Protein AF-R1ESC4-F1 (afdb_monomer_lite)

Sequence (207 aa):
MSPPKDKFQVSNVPVVLKWDDCDGDVKYLGHRSAVTLDIRLDVPRHTASFKLRTIASLKSLAQRVPLYLFIQPDRVASLAEDDGPIQQPVKDGLIQTRKCAAITEILRLRFSLEHEANSRWKEVAEQLRDQPSLEDLRIEIMEDVEERLAQTRGEITEDLELKVDERFLTTKEELRETVEEELELVEERIKEDLSSGRAEFYVEFPR

pLDDT: mean 80.63, std 13.01, range [42.03, 97.38]

Foldseek 3Di:
DDPPDQKDKDWFQWDKDWDQDPVRDIDIDRQPWTKGWIWIGHNVVRDIKIKIWTWDDDPPDPDIDIDIDIDDPVQFPDKDWDPDDDDPSNCCVCVVVVVDVDPVVDTDMDTDTHPPPCPVVVVVVVVQVPDDHPVVVVVVVVVVVVVVVVVVVVVVVVVVVVVVVVVVVVVVVVVVVVVVVVVVVVVVVVVCCVVVPVDDDDDDDDD

Secondary structure (DSSP, 8-state):
-PPP-SEEEEEEEEE-EEEE-TTSPEEEESSSS-EEEEEEEETTTTEEEEEEEEEEE-TT-SSEEEEEEEEPGGGEEEEEE--SPPPHHHHHHHHHTTS-SSGGG---EEEEEP-TTTHHHHHHHHHHHSSSPHHHHHHHHHHHHHHHHHHHHHHHHHHHHHHHHHHHHHHHHHHHHHHHHHHHHHHHHHHHHHHTT----------

Radius of gyration: 42.74 Å; chains: 1; bounding box: 91×67×120 Å

Organism: Botryosphaeria parva (strain UCR-NP2) (NCBI:txid1287680)

Structure (mmCIF, N/CA/C/O backbone):
data_AF-R1ESC4-F1
#
_entry.id   AF-R1ESC4-F1
#
loop_
_atom_site.group_PDB
_atom_site.id
_atom_site.type_symbol
_atom_site.label_atom_id
_atom_site.label_alt_id
_atom_site.label_comp_id
_atom_site.label_asym_id
_atom_site.label_entity_id
_atom_site.label_seq_id
_atom_site.pdbx_PDB_ins_code
_atom_site.Cartn_x
_atom_site.Cartn_y
_atom_site.Cartn_z
_atom_site.occupancy
_atom_site.B_iso_or_equiv
_atom_site.auth_seq_id
_atom_site.auth_comp_id
_atom_site.auth_asym_id
_atom_site.auth_atom_id
_atom_site.pdbx_PDB_model_num
ATOM 1 N N . MET A 1 1 ? 24.532 -34.234 -46.665 1.00 42.03 1 MET A N 1
ATOM 2 C CA . MET A 1 1 ? 24.175 -33.084 -45.810 1.00 42.03 1 MET A CA 1
ATOM 3 C C . MET A 1 1 ? 23.376 -33.625 -44.641 1.00 42.03 1 MET A C 1
ATOM 5 O O . MET A 1 1 ? 22.314 -34.184 -44.874 1.00 42.03 1 MET A O 1
ATOM 9 N N . SER A 1 2 ? 23.917 -33.585 -43.425 1.00 42.22 2 SER A N 1
ATOM 10 C CA . SER A 1 2 ? 23.161 -33.979 -42.229 1.00 42.22 2 SER A CA 1
ATOM 11 C C . SER A 1 2 ? 22.024 -32.977 -42.003 1.00 42.22 2 SER A C 1
ATOM 13 O O . SER A 1 2 ? 22.258 -31.786 -42.226 1.00 42.22 2 SER A O 1
ATOM 15 N N . PRO A 1 3 ? 20.817 -33.410 -41.593 1.00 47.09 3 PRO A N 1
ATOM 16 C CA . PRO A 1 3 ? 19.738 -32.479 -41.281 1.00 47.09 3 PRO A CA 1
ATOM 17 C C . PRO A 1 3 ? 20.205 -31.496 -40.194 1.00 47.09 3 PRO A C 1
ATOM 19 O O . PRO A 1 3 ? 20.980 -31.895 -39.311 1.00 47.09 3 PRO A O 1
ATOM 22 N N . PRO A 1 4 ? 19.797 -30.214 -40.255 1.00 56.50 4 PRO A N 1
ATOM 23 C CA . PRO A 1 4 ? 20.091 -29.275 -39.182 1.00 56.50 4 PRO A CA 1
ATOM 24 C C . PRO A 1 4 ? 19.554 -29.857 -37.873 1.00 56.50 4 PRO A C 1
ATOM 26 O O . PRO A 1 4 ? 18.466 -30.422 -37.827 1.00 56.50 4 PRO A O 1
ATOM 29 N N . LYS A 1 5 ? 20.354 -29.790 -36.806 1.00 65.00 5 LYS A N 1
ATOM 30 C CA . LYS A 1 5 ? 19.912 -30.244 -35.487 1.00 65.00 5 LYS A CA 1
ATOM 31 C C . LYS A 1 5 ? 18.732 -29.367 -35.070 1.00 65.00 5 LYS A C 1
ATOM 33 O O . LYS A 1 5 ? 18.926 -28.197 -34.762 1.00 65.00 5 LYS A O 1
ATOM 38 N N . ASP A 1 6 ? 17.541 -29.952 -35.013 1.00 77.44 6 ASP A N 1
ATOM 39 C CA . ASP A 1 6 ? 16.278 -29.267 -34.691 1.00 77.44 6 ASP A CA 1
ATOM 40 C C . ASP A 1 6 ? 16.235 -28.650 -33.278 1.00 77.44 6 ASP A C 1
ATOM 42 O O . ASP A 1 6 ? 15.304 -27.923 -32.924 1.00 77.44 6 ASP A O 1
ATOM 46 N N . LYS A 1 7 ? 17.246 -28.948 -32.451 1.00 78.31 7 LYS A N 1
ATOM 47 C CA . LYS A 1 7 ? 17.402 -28.446 -31.087 1.00 78.31 7 LYS A CA 1
ATOM 48 C C . LYS A 1 7 ? 18.830 -27.987 -30.837 1.00 78.31 7 LYS A C 1
ATOM 50 O O . LYS A 1 7 ? 19.787 -28.725 -31.084 1.00 78.31 7 LYS A O 1
ATOM 55 N N . PHE A 1 8 ? 18.956 -26.794 -30.271 1.00 84.12 8 PHE A N 1
ATOM 56 C CA . PHE A 1 8 ? 20.217 -26.213 -29.831 1.00 84.12 8 PHE A CA 1
ATOM 57 C C . PHE A 1 8 ? 20.090 -25.752 -28.379 1.00 84.12 8 PHE A C 1
ATOM 59 O O . PHE A 1 8 ? 19.118 -25.095 -28.004 1.00 84.12 8 PHE A O 1
ATOM 66 N N . GLN A 1 9 ? 21.068 -26.113 -27.548 1.00 85.81 9 GLN A N 1
ATOM 67 C CA . GLN A 1 9 ? 21.088 -25.732 -26.142 1.00 85.81 9 GLN A CA 1
ATOM 68 C C . GLN A 1 9 ? 22.504 -25.414 -25.674 1.00 85.81 9 GLN A C 1
ATOM 70 O O . GLN A 1 9 ? 23.431 -26.203 -25.847 1.00 85.81 9 GLN A O 1
ATOM 75 N N . VAL A 1 10 ? 22.622 -24.279 -24.997 1.00 85.88 10 VAL A N 1
ATOM 76 C CA . VAL A 1 10 ? 23.796 -23.843 -24.250 1.00 85.88 10 VAL A CA 1
ATOM 77 C C . VAL A 1 10 ? 23.352 -23.623 -22.812 1.00 85.88 10 VAL A C 1
ATOM 79 O O . VAL A 1 10 ? 22.333 -22.978 -22.581 1.00 85.88 10 VAL A O 1
ATOM 82 N N . SER A 1 11 ? 24.090 -24.163 -21.841 1.00 87.62 11 SER A N 1
ATOM 83 C CA . SER A 1 11 ? 23.703 -24.070 -20.432 1.00 87.62 11 SER A CA 1
ATOM 84 C C . SER A 1 11 ? 24.860 -23.727 -19.507 1.00 87.62 11 SER A C 1
ATOM 86 O O . SER A 1 11 ? 25.950 -24.300 -19.604 1.00 87.62 11 SER A O 1
ATOM 88 N N . ASN A 1 12 ? 24.579 -22.825 -18.563 1.00 83.75 12 ASN A N 1
ATOM 89 C CA . ASN A 1 12 ? 25.521 -22.326 -17.564 1.00 83.75 12 ASN A CA 1
ATOM 90 C C . ASN A 1 12 ? 26.857 -21.851 -18.166 1.00 83.75 12 ASN A C 1
ATOM 92 O O . ASN A 1 12 ? 27.929 -22.225 -17.680 1.00 83.75 12 ASN A O 1
ATOM 96 N N . VAL A 1 13 ? 26.803 -21.072 -19.250 1.00 87.56 13 VAL A N 1
ATOM 97 C CA . VAL A 1 13 ? 28.008 -20.469 -19.839 1.00 87.56 13 VAL A CA 1
ATOM 98 C C . VAL A 1 13 ? 28.301 -19.147 -19.139 1.00 87.56 13 VAL A C 1
ATOM 100 O O . VAL A 1 13 ? 27.393 -18.325 -19.043 1.00 87.56 13 VAL A O 1
ATOM 103 N N . PRO A 1 14 ? 29.519 -18.926 -18.618 1.00 86.88 14 PRO A N 1
ATOM 104 C CA . PRO A 1 14 ? 29.869 -17.665 -17.978 1.00 86.88 14 PRO A CA 1
ATOM 105 C C . PRO A 1 14 ? 29.837 -16.520 -18.993 1.00 86.88 14 PRO A C 1
ATOM 107 O O . PRO A 1 14 ? 30.354 -16.651 -20.102 1.00 86.88 14 PRO A O 1
ATOM 110 N N . VAL A 1 15 ? 29.248 -15.392 -18.603 1.00 88.12 15 VAL A N 1
ATOM 111 C CA . VAL A 1 15 ? 29.129 -14.200 -19.451 1.00 88.12 15 VAL A CA 1
ATOM 112 C C . VAL A 1 15 ? 29.475 -12.933 -18.680 1.00 88.12 15 VAL A C 1
ATOM 114 O O . VAL A 1 15 ? 29.423 -12.892 -17.452 1.00 88.12 15 VAL A O 1
ATOM 117 N N . VAL A 1 16 ? 29.812 -11.885 -19.426 1.00 88.25 16 VAL A N 1
ATOM 118 C CA . VAL A 1 16 ? 29.987 -10.529 -18.905 1.00 88.25 16 VAL A CA 1
ATOM 119 C C . VAL A 1 16 ? 28.959 -9.638 -19.582 1.00 88.25 16 VAL A C 1
ATOM 121 O O . VAL A 1 16 ? 28.868 -9.615 -20.807 1.00 88.25 16 VAL A O 1
ATOM 124 N N . LEU A 1 17 ? 28.190 -8.916 -18.777 1.00 87.12 17 LEU A N 1
ATOM 125 C CA . LEU A 1 17 ? 27.229 -7.923 -19.235 1.00 87.12 17 LEU A CA 1
ATOM 126 C C . LEU A 1 17 ? 27.859 -6.539 -19.136 1.00 87.12 17 LEU A C 1
ATOM 128 O O . LEU A 1 17 ? 28.555 -6.238 -18.166 1.00 87.12 17 LEU A O 1
ATOM 132 N N . LYS A 1 18 ? 27.578 -5.708 -20.134 1.00 87.00 18 LYS A N 1
ATOM 133 C CA . LYS A 1 18 ? 27.962 -4.301 -20.205 1.00 87.00 18 LYS A CA 1
ATOM 134 C C . LYS A 1 18 ? 26.715 -3.505 -20.573 1.00 87.00 18 LYS A C 1
ATOM 136 O O . LYS A 1 18 ? 26.042 -3.880 -21.531 1.00 87.00 18 LYS A O 1
ATOM 141 N N . TRP A 1 19 ? 26.423 -2.442 -19.836 1.00 85.94 19 TRP A N 1
ATOM 142 C CA . TRP A 1 19 ? 25.363 -1.492 -20.176 1.00 85.94 19 TRP A CA 1
ATOM 143 C C . TRP A 1 19 ? 25.764 -0.081 -19.753 1.00 85.94 19 TRP A C 1
ATOM 145 O O . TRP A 1 19 ? 26.637 0.086 -18.898 1.00 85.94 19 TRP A O 1
ATOM 155 N N . ASP A 1 20 ? 25.128 0.910 -20.366 1.00 81.38 20 ASP A N 1
ATOM 156 C CA . ASP A 1 20 ? 25.265 2.313 -19.991 1.00 81.38 20 ASP A CA 1
ATOM 157 C C . ASP A 1 20 ? 24.214 2.631 -18.917 1.00 81.38 20 ASP A C 1
ATOM 159 O O . ASP A 1 20 ? 23.04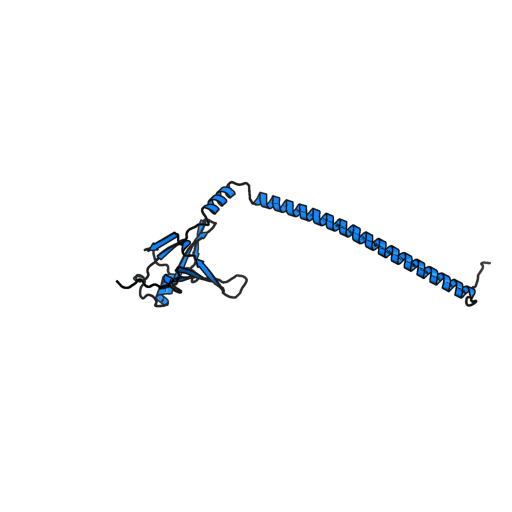1 2.278 -19.061 1.00 81.38 20 ASP A O 1
ATOM 163 N N . ASP A 1 21 ? 24.646 3.223 -17.808 1.00 76.88 21 ASP A N 1
ATOM 164 C CA . ASP A 1 21 ? 23.781 3.686 -16.723 1.00 76.88 21 ASP A CA 1
ATOM 165 C C . ASP A 1 21 ? 23.101 5.013 -17.087 1.00 76.88 21 ASP A C 1
ATOM 167 O O . ASP A 1 21 ? 23.505 5.695 -18.033 1.00 76.88 21 ASP A O 1
ATOM 171 N N . CYS A 1 22 ? 22.105 5.417 -16.301 1.00 65.56 22 CYS A N 1
ATOM 172 C CA . CYS A 1 22 ? 21.406 6.694 -16.470 1.00 65.56 22 CYS A CA 1
ATOM 173 C C . CYS A 1 22 ? 22.357 7.904 -16.407 1.00 65.56 22 CYS A C 1
ATOM 175 O O . CYS A 1 22 ? 22.117 8.907 -17.074 1.00 65.56 22 CYS A O 1
ATOM 177 N N . ASP A 1 23 ? 23.463 7.776 -15.669 1.00 74.88 23 ASP A N 1
ATOM 178 C CA . ASP A 1 23 ? 24.499 8.805 -15.516 1.00 74.88 23 ASP A CA 1
ATOM 179 C C . ASP A 1 23 ? 25.506 8.841 -16.688 1.00 74.88 23 ASP A C 1
ATOM 181 O O . ASP A 1 23 ? 26.479 9.590 -16.657 1.00 74.88 23 ASP A O 1
ATOM 185 N N . GLY A 1 24 ? 25.317 8.006 -17.719 1.00 73.00 24 GLY A N 1
ATOM 186 C CA . GLY A 1 24 ? 26.255 7.856 -18.840 1.00 73.00 24 GLY A CA 1
ATOM 187 C C . GLY A 1 24 ? 27.488 7.002 -18.517 1.00 73.00 24 GLY A C 1
ATOM 188 O O . GLY A 1 24 ? 28.344 6.785 -19.375 1.00 73.00 24 GLY A O 1
ATOM 189 N N . ASP A 1 25 ? 27.568 6.483 -17.293 1.00 80.25 25 ASP A N 1
ATOM 190 C CA . ASP A 1 25 ? 28.610 5.569 -16.846 1.00 80.25 25 ASP A CA 1
ATOM 191 C C . ASP A 1 25 ? 28.419 4.164 -17.421 1.00 80.25 25 ASP A C 1
ATOM 193 O O . ASP A 1 25 ? 27.359 3.556 -17.295 1.00 80.25 25 ASP A O 1
ATOM 197 N N . VAL A 1 26 ? 29.493 3.562 -17.926 1.00 82.62 26 VAL A N 1
ATOM 198 C CA . VAL A 1 26 ? 29.468 2.150 -18.319 1.00 82.62 26 VAL A CA 1
ATOM 199 C C . VAL A 1 26 ? 29.575 1.259 -17.081 1.00 82.62 26 VAL A C 1
ATOM 201 O O . VAL A 1 26 ? 30.605 1.244 -16.397 1.00 82.62 26 VAL A O 1
ATOM 204 N N . LYS A 1 27 ? 28.558 0.434 -16.830 1.00 83.88 27 LYS A N 1
ATOM 205 C CA . LYS A 1 27 ? 28.573 -0.580 -15.770 1.00 83.88 27 LYS A CA 1
ATOM 206 C C . LYS A 1 27 ? 28.819 -1.971 -16.347 1.00 83.88 27 LYS A C 1
ATOM 208 O O . LYS A 1 27 ? 28.475 -2.286 -17.487 1.00 83.88 27 LYS A O 1
ATOM 213 N N . TYR A 1 28 ? 29.425 -2.818 -15.519 1.00 84.44 28 TYR A N 1
ATOM 214 C CA . TYR A 1 28 ? 29.746 -4.198 -15.862 1.00 84.44 28 TYR A CA 1
ATOM 215 C C . TYR A 1 28 ? 29.228 -5.159 -14.794 1.00 84.44 28 TYR A C 1
ATOM 217 O O . TYR A 1 28 ? 29.395 -4.925 -13.594 1.00 84.44 28 TYR A O 1
ATOM 225 N N . LEU A 1 29 ? 28.668 -6.287 -15.228 1.00 84.19 29 LEU A N 1
ATOM 226 C CA . LEU A 1 29 ? 28.312 -7.414 -14.366 1.00 84.19 29 LEU A CA 1
ATOM 227 C C . LEU A 1 29 ? 28.980 -8.682 -14.901 1.00 84.19 29 LEU A C 1
ATOM 229 O O . LEU A 1 29 ? 29.040 -8.888 -16.107 1.00 84.19 29 LEU A O 1
ATOM 233 N N . GLY A 1 30 ? 29.492 -9.535 -14.015 1.00 79.38 30 GLY A N 1
ATOM 234 C CA . GLY A 1 30 ? 30.292 -10.708 -14.396 1.00 79.38 30 GLY A CA 1
ATOM 235 C C . GLY A 1 30 ? 31.750 -10.641 -13.936 1.00 79.38 30 GLY A C 1
ATOM 236 O O . GLY A 1 30 ? 32.380 -11.682 -13.795 1.00 79.38 30 GLY A O 1
ATOM 237 N N . HIS A 1 31 ? 32.284 -9.447 -13.631 1.00 75.94 31 HIS A N 1
ATOM 238 C CA . HIS A 1 31 ? 33.666 -9.291 -13.138 1.00 75.94 31 HIS A CA 1
ATOM 239 C C . HIS A 1 31 ? 33.853 -9.664 -11.670 1.00 75.94 31 HIS A C 1
ATOM 241 O O . HIS A 1 31 ? 34.890 -10.208 -11.310 1.00 75.94 31 HIS A O 1
ATOM 247 N N . ARG A 1 32 ? 32.870 -9.355 -10.818 1.00 68.62 32 ARG A N 1
ATOM 248 C CA . ARG A 1 32 ? 32.926 -9.614 -9.363 1.00 68.62 32 ARG A CA 1
ATOM 249 C C . ARG A 1 32 ? 31.948 -10.692 -8.898 1.00 68.62 32 ARG A C 1
ATOM 251 O O . ARG A 1 32 ? 32.186 -11.339 -7.885 1.00 68.62 32 ARG A O 1
ATOM 258 N N . SER A 1 33 ? 30.869 -10.890 -9.649 1.00 71.88 33 SER A N 1
ATOM 259 C CA . SER A 1 33 ? 29.817 -11.866 -9.365 1.00 71.88 33 SER A CA 1
ATOM 260 C C . SER A 1 33 ? 29.606 -12.711 -10.608 1.00 71.88 33 SER A C 1
ATOM 262 O O . SER A 1 33 ? 29.422 -12.152 -11.687 1.00 71.88 33 SER A O 1
ATOM 264 N N . ALA A 1 34 ? 29.636 -14.036 -10.467 1.00 82.38 34 ALA A N 1
ATOM 265 C CA . ALA A 1 34 ? 29.465 -14.942 -11.594 1.00 82.38 34 ALA A CA 1
ATOM 266 C C . ALA A 1 34 ? 28.069 -14.780 -12.215 1.00 82.38 34 ALA A C 1
ATOM 268 O O . ALA A 1 34 ? 27.055 -14.960 -11.536 1.00 82.38 34 ALA A O 1
ATOM 269 N N . VAL A 1 35 ? 28.035 -14.464 -13.510 1.00 88.81 35 VAL A N 1
ATOM 270 C CA . VAL A 1 35 ? 26.817 -14.447 -14.322 1.00 88.81 35 VAL A CA 1
ATOM 271 C C . VAL A 1 35 ? 26.899 -15.588 -15.318 1.00 88.81 35 VAL A C 1
ATOM 273 O O . VAL A 1 35 ? 27.923 -15.758 -15.980 1.00 88.81 35 VAL A O 1
ATOM 276 N N . THR A 1 36 ? 25.825 -16.360 -15.437 1.00 90.00 36 THR A N 1
ATOM 277 C CA . THR A 1 36 ? 25.721 -17.428 -16.429 1.00 90.00 36 THR A CA 1
ATOM 278 C C . THR A 1 36 ? 24.567 -17.196 -17.391 1.00 90.00 36 THR A C 1
ATOM 280 O O . THR A 1 36 ? 23.560 -16.588 -17.034 1.00 90.00 36 THR A O 1
ATOM 283 N N . LEU A 1 37 ? 24.720 -17.698 -18.612 1.00 89.25 37 LEU A N 1
ATOM 284 C CA . LEU A 1 37 ? 23.733 -17.662 -19.679 1.00 89.25 37 LEU A CA 1
ATOM 285 C C . LEU A 1 37 ? 23.303 -19.084 -20.051 1.00 89.25 37 LEU A C 1
ATOM 287 O O . LEU A 1 37 ? 24.131 -19.984 -20.230 1.00 89.25 37 LEU A O 1
ATOM 291 N N . ASP A 1 38 ? 21.996 -19.251 -20.204 1.00 90.44 38 ASP A N 1
ATOM 292 C CA . ASP A 1 38 ? 21.349 -20.390 -20.834 1.00 90.44 38 ASP A CA 1
ATOM 293 C C . ASP A 1 38 ? 20.661 -19.920 -22.122 1.00 90.44 38 ASP A C 1
ATOM 295 O O . ASP A 1 38 ? 19.868 -18.978 -22.099 1.00 90.44 38 ASP A O 1
ATOM 299 N N . ILE A 1 39 ? 20.938 -20.596 -23.236 1.00 89.19 39 ILE A N 1
ATOM 300 C CA . ILE A 1 39 ? 20.270 -20.391 -24.526 1.00 89.19 39 ILE A CA 1
ATOM 301 C C . ILE A 1 39 ? 19.602 -21.704 -24.906 1.00 89.19 39 ILE A C 1
ATOM 303 O O . ILE A 1 39 ? 20.231 -22.762 -24.865 1.00 89.19 39 ILE A O 1
ATOM 307 N N . ARG A 1 40 ? 18.330 -21.652 -25.289 1.00 89.38 40 ARG A N 1
ATOM 308 C CA . ARG A 1 40 ? 17.607 -22.801 -25.845 1.00 89.38 40 ARG A CA 1
ATOM 309 C C . ARG A 1 40 ? 16.908 -22.372 -27.117 1.00 89.38 40 ARG A C 1
ATOM 311 O O . ARG A 1 40 ? 16.285 -21.318 -27.127 1.00 89.38 40 ARG A O 1
ATOM 318 N N . LEU A 1 41 ? 16.994 -23.205 -28.140 1.00 85.50 41 LEU A N 1
ATOM 319 C CA . LEU A 1 41 ? 16.258 -23.084 -29.388 1.00 85.50 41 LEU A CA 1
ATOM 320 C C . LEU A 1 41 ? 15.660 -24.454 -29.710 1.00 85.50 41 LEU A C 1
ATOM 322 O O . LEU A 1 41 ? 16.382 -25.447 -29.815 1.00 85.50 41 LEU A O 1
ATOM 326 N N . ASP A 1 42 ? 14.341 -24.492 -29.842 1.00 86.25 42 ASP A N 1
ATOM 327 C CA . ASP A 1 42 ? 13.558 -25.650 -30.263 1.00 86.25 42 ASP A CA 1
ATOM 328 C C . ASP A 1 42 ? 12.785 -25.235 -31.518 1.00 86.25 42 ASP A C 1
ATOM 330 O O . ASP A 1 42 ? 11.775 -24.529 -31.438 1.00 86.25 42 ASP A O 1
ATOM 334 N N . VAL A 1 43 ? 13.326 -25.615 -32.680 1.00 82.00 43 VAL A N 1
ATOM 335 C CA . VAL A 1 43 ? 12.795 -25.234 -33.996 1.00 82.00 43 VAL A CA 1
ATOM 336 C C . VAL A 1 43 ? 11.401 -25.836 -34.232 1.00 82.00 43 VAL A C 1
ATOM 338 O O . VAL A 1 43 ? 10.510 -25.071 -34.595 1.00 82.00 43 VAL A O 1
ATOM 341 N N . PRO A 1 44 ? 11.140 -27.133 -33.948 1.00 83.75 44 PRO A N 1
ATOM 342 C CA . PRO A 1 44 ? 9.806 -27.726 -34.082 1.00 83.75 44 PRO A CA 1
ATOM 343 C C . PRO A 1 44 ? 8.721 -27.036 -33.255 1.00 83.75 44 PRO A C 1
ATOM 345 O O . PRO A 1 44 ? 7.555 -27.039 -33.637 1.00 83.75 44 PRO A O 1
ATOM 348 N N . AR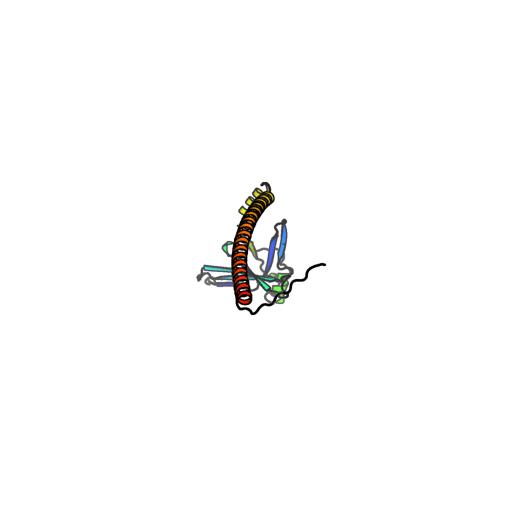G A 1 45 ? 9.090 -26.481 -32.095 1.00 80.75 45 ARG A N 1
ATOM 349 C CA . ARG A 1 45 ? 8.156 -25.776 -31.207 1.00 80.75 45 ARG A CA 1
ATOM 350 C C . ARG A 1 45 ? 8.120 -24.268 -31.440 1.00 80.75 45 ARG A C 1
ATOM 352 O O . ARG A 1 45 ? 7.354 -23.594 -30.762 1.00 80.75 45 ARG A O 1
ATOM 359 N N . HIS A 1 46 ? 8.938 -23.745 -32.355 1.00 76.94 46 HIS A N 1
ATOM 360 C CA . HIS A 1 46 ? 9.133 -22.309 -32.563 1.00 76.94 46 HIS A CA 1
ATOM 361 C C . HIS A 1 46 ? 9.440 -21.549 -31.263 1.00 76.94 46 HIS A C 1
ATOM 363 O O . HIS A 1 46 ? 9.004 -20.416 -31.073 1.00 76.94 46 HIS A O 1
ATOM 369 N N . THR A 1 47 ? 10.189 -22.168 -30.344 1.00 82.50 47 THR A N 1
ATOM 370 C CA . THR A 1 47 ? 10.532 -21.536 -29.064 1.00 82.50 47 THR A CA 1
ATOM 371 C C . THR A 1 47 ? 12.023 -21.283 -28.966 1.00 82.50 47 THR A C 1
ATOM 373 O O . THR A 1 47 ? 12.824 -22.205 -29.128 1.00 82.50 47 THR A O 1
ATOM 376 N N . ALA A 1 48 ? 12.390 -20.055 -28.609 1.00 84.12 48 ALA A N 1
ATOM 377 C CA . ALA A 1 48 ? 13.738 -19.711 -28.195 1.00 84.12 48 ALA A CA 1
ATOM 378 C C . ALA A 1 48 ? 13.709 -18.977 -26.850 1.00 84.12 48 ALA A C 1
ATOM 380 O O . ALA A 1 48 ? 12.797 -18.202 -26.566 1.00 84.12 48 ALA A O 1
ATOM 381 N N . SER A 1 49 ? 14.695 -19.243 -25.998 1.00 86.50 49 SER A N 1
ATOM 382 C CA . SER A 1 49 ? 14.803 -18.613 -24.683 1.00 86.50 49 SER A CA 1
ATOM 383 C C . SER A 1 49 ? 16.246 -18.271 -24.364 1.00 86.50 49 SER A C 1
ATOM 385 O O . SER A 1 49 ? 17.114 -19.145 -24.444 1.00 86.50 49 SER A O 1
ATOM 387 N N . PHE A 1 50 ? 16.466 -17.046 -23.904 1.00 90.06 50 PHE A N 1
ATOM 388 C CA . PHE A 1 50 ? 17.725 -16.594 -23.335 1.00 90.06 50 PHE A CA 1
ATOM 389 C C . PHE A 1 50 ? 17.489 -16.307 -21.858 1.00 90.06 50 PHE A C 1
ATOM 391 O O . PHE A 1 50 ? 16.577 -15.563 -21.496 1.00 90.06 50 PHE A O 1
ATOM 398 N N . LYS A 1 51 ? 18.279 -16.919 -20.985 1.00 91.88 51 LYS A N 1
ATOM 399 C CA . LYS A 1 51 ? 18.133 -16.771 -19.540 1.00 91.88 51 LYS A CA 1
ATOM 400 C C . LYS A 1 51 ? 19.486 -16.475 -18.921 1.00 91.88 51 LYS A C 1
ATOM 402 O O . LYS A 1 51 ? 20.377 -17.317 -18.935 1.00 91.88 51 LYS A O 1
ATOM 407 N N . LEU A 1 52 ? 19.606 -15.295 -18.336 1.00 90.56 52 LEU A N 1
ATOM 408 C CA . LEU A 1 52 ? 20.733 -14.904 -17.509 1.00 90.56 52 LEU A CA 1
ATOM 409 C C . LEU A 1 52 ? 20.447 -15.249 -16.052 1.00 90.56 52 LEU A C 1
ATOM 411 O O . LEU A 1 52 ? 19.326 -15.086 -15.565 1.00 90.56 52 LEU A O 1
ATOM 415 N N . ARG A 1 53 ? 21.472 -15.713 -15.347 1.00 91.12 53 ARG A N 1
ATOM 416 C CA . ARG A 1 53 ? 21.424 -16.027 -13.923 1.00 91.12 53 ARG A CA 1
ATOM 417 C C . ARG A 1 53 ? 22.591 -15.361 -13.214 1.00 91.12 53 ARG A C 1
ATOM 419 O O . ARG A 1 53 ? 23.730 -15.473 -13.653 1.00 91.12 53 ARG A O 1
ATOM 426 N N . THR A 1 54 ? 22.314 -14.736 -12.079 1.00 90.12 54 THR A N 1
ATOM 427 C CA . THR A 1 54 ? 23.335 -14.252 -11.143 1.00 90.12 54 THR A CA 1
ATOM 428 C C . THR A 1 54 ? 22.890 -14.518 -9.710 1.00 90.12 54 THR A C 1
ATOM 430 O O . THR A 1 54 ? 21.745 -14.897 -9.470 1.00 90.12 54 THR A O 1
ATOM 433 N N . ILE A 1 55 ? 23.787 -14.359 -8.745 1.00 85.62 55 ILE A N 1
ATOM 434 C CA . ILE A 1 55 ? 23.471 -14.464 -7.321 1.00 85.62 55 ILE A CA 1
ATOM 435 C C . ILE A 1 55 ? 23.677 -13.088 -6.695 1.00 85.62 55 ILE A C 1
ATOM 437 O O . ILE A 1 55 ? 24.777 -12.541 -6.757 1.00 85.62 55 ILE A O 1
ATOM 441 N N . ALA A 1 56 ? 22.627 -12.546 -6.081 1.00 81.38 56 ALA A N 1
ATOM 442 C CA . ALA A 1 56 ? 22.661 -11.256 -5.409 1.00 81.38 56 ALA A CA 1
ATOM 443 C C . ALA A 1 56 ? 22.558 -11.422 -3.889 1.00 81.38 56 ALA A C 1
ATOM 445 O O . ALA A 1 56 ? 21.791 -12.244 -3.385 1.00 81.38 56 ALA A O 1
ATOM 446 N N . SER A 1 57 ? 23.325 -10.612 -3.161 1.00 77.38 57 SER A N 1
ATOM 447 C CA . SER A 1 57 ? 23.118 -10.384 -1.731 1.00 77.38 57 SER A CA 1
ATOM 448 C C . SER A 1 57 ? 22.261 -9.132 -1.575 1.00 77.38 57 SER A C 1
ATOM 450 O O . SER A 1 57 ? 22.630 -8.077 -2.090 1.00 77.38 57 SER A O 1
ATOM 452 N N . LEU A 1 58 ? 21.134 -9.232 -0.876 1.00 75.69 58 LEU A N 1
ATOM 453 C CA . LEU A 1 58 ? 20.272 -8.085 -0.594 1.00 75.69 58 LEU A CA 1
ATOM 454 C C . LEU A 1 58 ? 20.636 -7.531 0.784 1.00 75.69 58 LEU A C 1
ATOM 456 O O . LEU A 1 58 ? 20.802 -8.297 1.724 1.00 75.69 58 LEU A O 1
ATOM 460 N N . LYS A 1 59 ? 20.768 -6.206 0.924 1.00 72.69 59 LYS A N 1
ATOM 461 C CA . LYS A 1 59 ? 21.237 -5.575 2.178 1.00 72.69 59 LYS A CA 1
ATOM 462 C C . LYS A 1 59 ? 20.386 -5.942 3.407 1.00 72.69 59 LYS A C 1
ATOM 464 O O . LYS A 1 59 ? 20.903 -5.939 4.515 1.00 72.69 59 LYS A O 1
ATOM 469 N N . SER A 1 60 ? 19.109 -6.263 3.204 1.00 69.50 60 SER A N 1
ATOM 470 C CA . SER A 1 60 ? 18.147 -6.639 4.246 1.00 69.50 60 SER A CA 1
ATOM 471 C C . SER A 1 60 ? 18.045 -8.147 4.507 1.00 69.50 60 SER A C 1
ATOM 473 O O . SER A 1 60 ? 17.366 -8.551 5.446 1.00 69.50 60 SER A O 1
ATOM 475 N N . LEU A 1 61 ? 18.694 -8.992 3.699 1.00 63.88 61 LEU A N 1
ATOM 476 C CA . LEU A 1 61 ? 18.618 -10.450 3.804 1.00 63.88 61 LEU A CA 1
ATOM 477 C C . LEU A 1 61 ? 20.026 -11.033 3.930 1.00 63.88 61 LEU A C 1
ATOM 479 O O . LEU A 1 61 ? 20.862 -10.881 3.044 1.00 63.88 61 LEU A O 1
ATOM 483 N N . ALA A 1 62 ? 20.274 -11.781 5.007 1.00 71.38 62 ALA A N 1
ATOM 484 C CA . ALA A 1 62 ? 21.547 -12.479 5.211 1.00 71.38 62 ALA A CA 1
ATOM 485 C C . ALA A 1 62 ? 21.827 -13.556 4.138 1.00 71.38 62 ALA A C 1
ATOM 487 O O . ALA A 1 62 ? 22.959 -14.014 3.982 1.00 71.38 62 ALA A O 1
ATOM 488 N N . GLN A 1 63 ? 20.798 -13.968 3.390 1.00 77.38 63 GLN A N 1
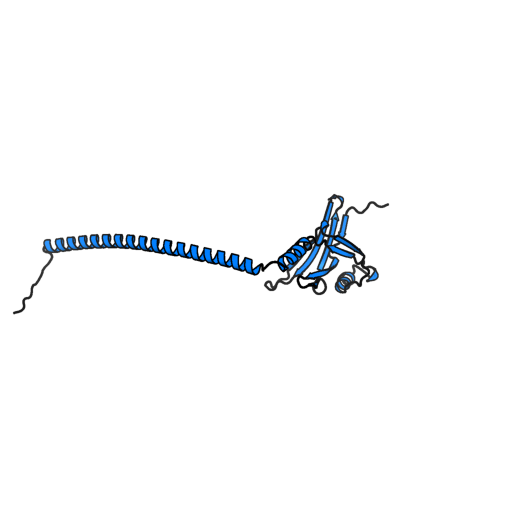ATOM 489 C CA . GLN A 1 63 ? 20.882 -15.012 2.381 1.00 77.38 63 GLN A CA 1
ATOM 490 C C . GLN A 1 63 ? 21.119 -14.448 0.975 1.00 77.38 63 GLN A C 1
ATOM 492 O O . GLN A 1 63 ? 20.521 -13.462 0.548 1.00 77.38 63 GLN A O 1
ATOM 497 N N . ARG A 1 64 ? 21.968 -15.149 0.220 1.00 81.25 64 ARG A N 1
ATOM 498 C CA . ARG A 1 64 ? 22.179 -14.927 -1.210 1.00 81.25 64 ARG A CA 1
ATOM 499 C C . ARG A 1 64 ? 21.028 -15.516 -2.025 1.00 81.25 64 ARG A C 1
ATOM 501 O O . ARG A 1 64 ? 20.747 -16.709 -1.912 1.00 81.25 64 ARG A O 1
ATOM 508 N N . VAL A 1 65 ? 20.410 -14.707 -2.879 1.00 85.12 65 VAL A N 1
ATOM 509 C CA . VAL A 1 65 ? 19.247 -15.090 -3.691 1.00 85.12 65 VAL A CA 1
ATOM 510 C C . VAL A 1 65 ? 19.645 -15.160 -5.171 1.00 85.12 65 VAL A C 1
ATOM 512 O O . VAL A 1 65 ? 20.319 -14.251 -5.665 1.00 85.12 65 VAL A O 1
ATOM 515 N N . PRO A 1 66 ? 19.272 -16.222 -5.912 1.00 85.81 66 PRO A N 1
ATOM 516 C CA . PRO A 1 66 ? 19.490 -16.266 -7.351 1.00 85.81 66 PRO A CA 1
ATOM 517 C C . PRO A 1 66 ? 18.519 -15.320 -8.070 1.00 85.81 66 PRO A C 1
ATOM 519 O O . PRO A 1 66 ? 17.305 -15.442 -7.924 1.00 85.81 66 PRO A O 1
ATOM 522 N N . LEU A 1 67 ? 19.057 -14.417 -8.885 1.00 85.06 67 LEU A N 1
ATOM 523 C CA . LEU A 1 67 ? 18.294 -13.564 -9.789 1.00 85.06 67 LEU A CA 1
ATOM 524 C C . LEU A 1 67 ? 18.327 -14.141 -11.200 1.00 85.06 67 LEU A C 1
ATOM 526 O O . LEU A 1 67 ? 19.362 -14.632 -11.662 1.00 85.06 67 LEU A O 1
ATOM 530 N N . TYR A 1 68 ? 17.190 -14.046 -11.883 1.00 88.50 68 TYR A N 1
ATOM 531 C CA . TYR A 1 68 ? 17.022 -14.513 -13.251 1.00 88.50 68 TYR A CA 1
ATOM 532 C C . TYR A 1 68 ? 16.505 -13.381 -14.127 1.00 88.50 68 TYR A C 1
ATOM 534 O O . TYR A 1 68 ? 15.533 -12.722 -13.768 1.00 88.50 68 TYR A O 1
ATOM 542 N N . LEU A 1 69 ? 17.125 -13.200 -15.289 1.00 86.06 69 LEU A N 1
ATOM 543 C CA . LEU A 1 69 ? 16.652 -12.290 -16.324 1.00 86.06 69 LEU A CA 1
ATOM 544 C C . LEU A 1 69 ? 16.389 -13.097 -17.592 1.00 86.06 69 LEU A C 1
ATOM 546 O O . LEU A 1 69 ? 17.286 -13.761 -18.109 1.00 86.06 69 LEU A O 1
ATOM 550 N N . PHE A 1 70 ? 15.155 -13.050 -18.079 1.00 87.06 70 PHE A N 1
ATOM 551 C CA . PHE A 1 70 ? 14.756 -13.698 -19.322 1.00 87.06 70 PHE A CA 1
ATOM 552 C C . PHE A 1 70 ? 14.774 -12.665 -20.446 1.00 87.06 70 PHE A C 1
ATOM 554 O O . PHE A 1 70 ? 14.082 -11.653 -20.368 1.00 87.06 70 PHE A O 1
ATOM 561 N N . ILE A 1 71 ? 15.580 -12.915 -21.474 1.00 85.69 71 ILE A N 1
ATOM 562 C CA . ILE A 1 71 ? 15.664 -12.078 -22.669 1.00 85.69 71 ILE A CA 1
ATOM 563 C C . ILE A 1 71 ? 14.845 -12.762 -23.767 1.00 85.69 71 ILE A C 1
ATOM 565 O O . ILE A 1 71 ? 15.049 -13.940 -24.079 1.00 85.69 71 ILE A O 1
ATOM 569 N N . GLN A 1 72 ? 13.889 -12.028 -24.332 1.00 82.88 72 GLN A N 1
ATOM 570 C CA . GLN A 1 72 ? 13.128 -12.492 -25.488 1.00 82.88 72 GLN A CA 1
ATOM 571 C C . GLN A 1 72 ? 14.019 -12.456 -26.740 1.00 82.88 72 GLN A C 1
ATOM 573 O O . GLN A 1 72 ? 14.753 -11.481 -26.904 1.00 82.88 72 GLN A O 1
ATOM 578 N N . PRO A 1 73 ? 13.966 -13.476 -27.616 1.00 81.31 73 PRO A N 1
ATOM 579 C CA . PRO A 1 73 ? 14.752 -13.512 -28.852 1.00 81.31 73 PRO A CA 1
ATOM 580 C C . PRO A 1 73 ? 14.583 -12.260 -29.716 1.00 81.31 73 PRO A C 1
ATOM 582 O O . PRO A 1 73 ? 15.574 -11.741 -30.216 1.00 81.31 73 PRO A O 1
ATOM 585 N N . ASP A 1 74 ? 13.358 -11.736 -29.798 1.00 82.00 74 ASP A N 1
ATOM 586 C CA . ASP A 1 74 ? 13.018 -10.546 -30.589 1.00 82.00 74 ASP A CA 1
ATOM 587 C C . ASP A 1 74 ? 13.735 -9.281 -30.099 1.00 82.00 74 ASP A C 1
ATOM 589 O O . ASP A 1 74 ? 13.895 -8.330 -30.848 1.00 82.00 74 ASP A O 1
ATOM 593 N N . ARG A 1 75 ? 14.235 -9.277 -28.856 1.00 81.88 75 ARG A N 1
ATOM 594 C CA . ARG A 1 75 ? 15.025 -8.166 -28.314 1.00 81.88 75 ARG A CA 1
ATOM 595 C C . ARG A 1 75 ? 16.492 -8.222 -28.710 1.00 81.88 75 ARG A C 1
ATOM 597 O O . ARG A 1 75 ? 17.249 -7.381 -28.246 1.00 81.88 75 ARG A O 1
ATOM 604 N N . VAL A 1 76 ? 16.952 -9.209 -29.471 1.00 85.12 76 VAL A N 1
ATOM 605 C CA . VAL A 1 76 ? 18.348 -9.277 -29.922 1.00 85.12 76 VAL A CA 1
ATOM 606 C C . VAL A 1 76 ? 18.468 -8.523 -31.246 1.00 85.12 76 VAL A C 1
ATOM 608 O O . VAL A 1 76 ? 18.185 -9.077 -32.302 1.00 85.12 76 VAL A O 1
ATOM 611 N N . ALA A 1 77 ? 18.930 -7.272 -31.194 1.00 83.75 77 ALA A N 1
ATOM 612 C CA . ALA A 1 77 ? 19.139 -6.435 -32.379 1.00 83.75 77 ALA A CA 1
ATOM 613 C C . ALA A 1 77 ? 20.255 -6.960 -33.286 1.00 83.75 77 ALA A C 1
ATOM 615 O O . ALA A 1 77 ? 20.169 -6.877 -34.509 1.00 83.75 77 ALA A O 1
ATOM 616 N N . SER A 1 78 ? 21.346 -7.457 -32.701 1.00 84.69 78 SER A N 1
ATOM 617 C CA . SER A 1 78 ? 22.450 -8.007 -33.483 1.00 84.69 78 SER A CA 1
ATOM 618 C C . SER A 1 78 ? 23.229 -9.074 -32.732 1.00 84.69 78 SER A C 1
ATOM 620 O O . SER A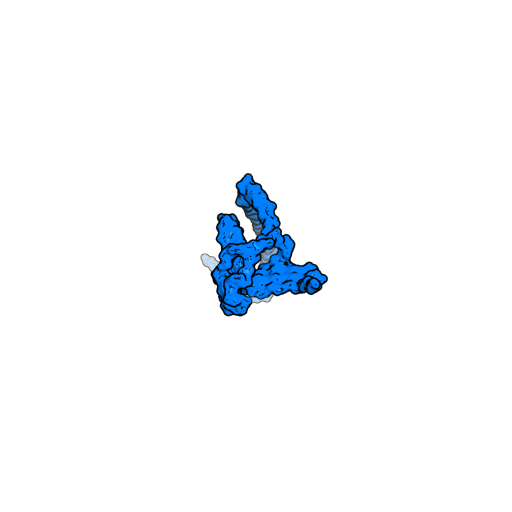 1 78 ? 23.339 -9.061 -31.504 1.00 84.69 78 SER A O 1
ATOM 622 N N . LEU A 1 79 ? 23.792 -9.999 -33.505 1.00 85.62 79 LEU A N 1
ATOM 623 C CA . LEU A 1 79 ? 24.725 -11.018 -33.056 1.00 85.62 79 LEU A CA 1
ATOM 624 C C . LEU A 1 79 ? 25.967 -10.935 -33.939 1.00 85.62 79 LEU A C 1
ATOM 626 O O . LEU A 1 79 ? 25.870 -11.094 -35.153 1.00 85.62 79 LEU A O 1
ATOM 630 N N . ALA A 1 80 ? 27.118 -10.688 -33.326 1.00 86.56 80 ALA A N 1
ATOM 631 C CA . ALA A 1 80 ? 28.397 -10.631 -34.018 1.00 86.56 80 ALA A CA 1
ATOM 632 C C . ALA A 1 80 ? 29.439 -11.493 -33.304 1.00 86.56 80 ALA A C 1
ATOM 634 O O . ALA A 1 80 ? 29.454 -11.576 -32.074 1.00 86.56 80 ALA A O 1
ATOM 635 N N . GLU A 1 81 ? 30.322 -12.111 -34.080 1.00 86.56 81 GLU A N 1
ATOM 636 C CA . GLU A 1 81 ? 31.585 -12.625 -33.561 1.00 86.56 81 GL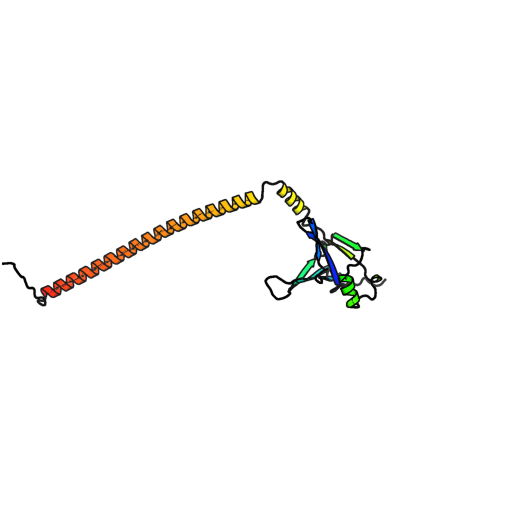U A CA 1
ATOM 637 C C . GLU A 1 81 ? 32.512 -11.444 -33.246 1.00 86.56 81 GLU A C 1
ATOM 639 O O . GLU A 1 81 ? 32.496 -10.421 -33.934 1.00 86.56 81 GLU A O 1
ATOM 644 N N . ASP A 1 82 ? 33.245 -11.542 -32.144 1.00 82.38 82 ASP A N 1
ATOM 645 C CA . ASP A 1 82 ? 34.033 -10.444 -31.598 1.00 82.38 82 ASP A CA 1
ATOM 646 C C . ASP A 1 82 ? 35.436 -10.932 -31.242 1.00 82.38 82 ASP A C 1
ATOM 648 O O . ASP A 1 82 ? 35.613 -11.643 -30.257 1.00 82.38 82 ASP A O 1
ATOM 652 N N . ASP A 1 83 ? 36.443 -10.488 -31.990 1.00 77.94 83 ASP A N 1
ATOM 653 C CA . ASP A 1 83 ? 37.849 -10.863 -31.772 1.00 77.94 83 ASP A CA 1
ATOM 654 C C . ASP A 1 83 ? 38.497 -10.157 -30.564 1.00 77.94 83 ASP A C 1
ATOM 656 O O . ASP A 1 83 ? 39.694 -10.288 -30.299 1.00 77.94 83 ASP A O 1
ATOM 660 N N . GLY A 1 84 ? 37.732 -9.363 -29.810 1.00 77.88 84 GLY A N 1
ATOM 661 C CA . GLY A 1 84 ? 38.240 -8.656 -28.642 1.00 77.88 84 GLY A CA 1
ATOM 662 C C . GLY A 1 84 ? 38.710 -9.594 -27.515 1.00 77.88 84 GLY A C 1
ATOM 663 O O . GLY A 1 84 ? 38.209 -10.712 -27.365 1.00 77.88 84 GLY A O 1
ATOM 664 N N . PRO A 1 85 ? 39.576 -9.117 -26.600 1.00 80.00 85 PRO A N 1
ATOM 665 C CA . PRO A 1 85 ? 40.169 -9.953 -25.558 1.00 80.00 85 PRO A CA 1
ATOM 666 C C . PRO A 1 85 ? 39.111 -10.598 -24.652 1.00 80.00 85 PRO A C 1
ATOM 668 O O . PRO A 1 85 ? 38.243 -9.917 -24.090 1.00 80.00 85 PRO A O 1
ATOM 671 N N . ILE A 1 86 ? 39.210 -11.920 -24.478 1.00 80.25 86 ILE A N 1
ATOM 672 C CA . ILE A 1 86 ? 38.329 -12.688 -23.592 1.00 80.25 86 ILE A CA 1
ATOM 673 C C . ILE A 1 86 ? 38.544 -12.226 -22.150 1.00 80.25 86 ILE A C 1
ATOM 675 O O . ILE A 1 86 ? 39.674 -12.155 -21.654 1.00 80.25 86 ILE A O 1
ATOM 679 N N . GLN A 1 87 ? 37.443 -11.916 -21.474 1.00 80.25 87 GLN A N 1
ATOM 680 C CA . GLN A 1 87 ? 37.457 -11.403 -20.110 1.00 80.25 87 GLN A CA 1
ATOM 681 C C . GLN A 1 87 ? 37.895 -12.488 -19.117 1.00 80.25 87 GLN A C 1
ATOM 683 O O . GLN A 1 87 ? 37.505 -13.650 -19.244 1.00 80.25 87 GLN A O 1
ATOM 688 N N . GLN A 1 88 ? 38.680 -12.103 -18.106 1.00 77.00 88 GLN A N 1
ATOM 689 C CA . GLN A 1 88 ? 39.246 -13.030 -17.117 1.00 77.00 88 GLN A CA 1
ATOM 690 C C . GLN A 1 88 ? 38.205 -13.951 -16.441 1.00 77.00 88 GLN A C 1
ATOM 692 O O . GLN A 1 88 ? 38.439 -15.156 -16.417 1.00 77.00 88 GLN A O 1
ATOM 697 N N . PRO A 1 89 ? 37.015 -13.469 -16.023 1.00 75.19 89 PRO A N 1
ATOM 698 C CA . PRO A 1 89 ? 35.998 -14.327 -15.404 1.00 75.19 89 PRO A CA 1
ATOM 699 C C . PRO A 1 89 ? 35.482 -15.449 -16.319 1.00 75.19 89 PRO A C 1
ATOM 701 O O . PRO A 1 89 ? 35.094 -16.518 -15.849 1.00 75.19 89 PRO A O 1
ATOM 704 N N . VAL A 1 90 ? 35.482 -15.222 -17.637 1.00 77.81 90 VAL A N 1
ATOM 705 C CA . VAL A 1 90 ? 35.072 -16.220 -18.636 1.00 77.81 90 VAL A CA 1
ATOM 706 C C . VAL A 1 90 ? 36.171 -17.265 -18.822 1.00 77.81 90 VAL A C 1
ATOM 708 O O . VAL A 1 90 ? 35.869 -18.455 -18.894 1.00 77.81 90 VAL A O 1
ATOM 711 N N . LYS A 1 91 ? 37.443 -16.838 -18.830 1.00 77.81 91 LYS A N 1
ATOM 712 C CA . LYS A 1 91 ? 38.600 -17.749 -18.853 1.00 77.81 91 LYS A CA 1
ATOM 713 C C . LYS A 1 91 ? 38.589 -18.657 -17.632 1.00 77.81 91 LYS A C 1
ATOM 715 O O . LYS A 1 91 ? 38.648 -19.872 -17.785 1.00 77.81 91 LYS A O 1
ATOM 720 N N . ASP A 1 92 ? 38.444 -18.070 -16.447 1.00 76.62 92 ASP A N 1
ATOM 721 C CA . ASP A 1 92 ? 38.408 -18.805 -15.187 1.00 76.62 92 ASP A CA 1
ATOM 722 C C . ASP A 1 92 ? 37.237 -19.798 -15.193 1.00 76.62 92 ASP A C 1
ATOM 724 O O . ASP A 1 92 ? 37.431 -20.988 -14.967 1.00 76.62 92 ASP A O 1
ATOM 728 N N . GLY A 1 93 ? 36.039 -19.352 -15.581 1.00 72.38 93 GLY A N 1
ATOM 729 C CA . GLY A 1 93 ? 34.856 -20.206 -15.638 1.00 72.38 93 GLY A CA 1
ATOM 730 C C . GLY A 1 93 ? 34.945 -21.361 -16.642 1.00 72.38 93 GLY A C 1
ATOM 731 O O . GLY A 1 93 ? 34.489 -22.455 -16.325 1.00 72.38 93 GLY A O 1
ATOM 732 N N . LEU A 1 94 ? 35.513 -21.170 -17.837 1.00 74.88 94 LEU A N 1
ATOM 733 C CA . LEU A 1 94 ? 35.560 -22.210 -18.882 1.00 74.88 94 LEU A CA 1
ATOM 734 C C . LEU A 1 94 ? 36.771 -23.145 -18.759 1.00 74.88 94 LEU A C 1
ATOM 736 O O . LEU A 1 94 ? 36.638 -24.349 -18.988 1.00 74.88 94 LEU A O 1
ATOM 740 N N . ILE A 1 95 ? 37.929 -22.617 -18.359 1.00 72.50 95 ILE A N 1
ATOM 741 C CA . ILE A 1 95 ? 39.173 -23.389 -18.239 1.00 72.50 95 ILE A CA 1
ATOM 742 C C . ILE A 1 95 ? 39.210 -24.138 -16.902 1.00 72.50 95 ILE A C 1
ATOM 744 O O . ILE A 1 95 ? 39.517 -25.329 -16.882 1.00 72.50 95 ILE A O 1
ATOM 748 N N . GLN A 1 96 ? 38.820 -23.510 -15.781 1.00 67.69 96 GLN A N 1
ATOM 749 C CA . GLN A 1 96 ? 38.814 -24.201 -14.480 1.00 67.69 96 GLN A CA 1
ATOM 750 C C . GLN A 1 96 ? 37.750 -25.304 -14.422 1.00 67.69 96 GLN A C 1
ATOM 752 O O . GLN A 1 96 ? 37.959 -26.326 -13.771 1.00 67.69 96 GLN A O 1
ATOM 757 N N . THR A 1 97 ? 36.637 -25.154 -15.154 1.00 66.75 97 THR A N 1
ATOM 758 C CA . THR A 1 97 ? 35.620 -26.216 -15.290 1.00 66.75 97 THR A CA 1
ATOM 759 C C . THR A 1 97 ? 35.969 -27.268 -16.346 1.00 66.75 97 THR A C 1
ATOM 761 O O . THR A 1 97 ? 35.167 -28.171 -16.583 1.00 66.75 97 THR A O 1
ATOM 764 N N . ARG A 1 98 ? 37.163 -27.184 -16.961 1.00 70.56 98 ARG A N 1
ATOM 765 C CA . ARG A 1 98 ? 37.666 -28.082 -18.017 1.00 70.56 98 ARG A CA 1
ATOM 766 C C . ARG A 1 98 ? 36.739 -28.206 -19.232 1.00 70.56 98 ARG A C 1
ATOM 768 O O . ARG A 1 98 ? 36.769 -29.217 -19.928 1.00 70.56 98 ARG A O 1
ATOM 775 N N . LYS A 1 99 ? 35.909 -27.191 -19.494 1.00 70.38 99 LYS A N 1
ATOM 776 C CA . LYS A 1 99 ? 35.061 -27.139 -20.695 1.00 70.38 99 LYS A CA 1
ATOM 777 C C . LYS A 1 99 ? 35.856 -26.747 -21.944 1.00 70.38 99 LYS A C 1
ATOM 779 O O . LYS A 1 99 ? 35.448 -27.116 -23.039 1.00 70.38 99 LYS A O 1
ATOM 784 N N . CYS A 1 100 ? 36.977 -26.047 -21.768 1.00 73.25 100 CYS A N 1
ATOM 785 C CA . CYS A 1 100 ? 37.944 -25.718 -22.817 1.00 73.25 100 CYS A CA 1
ATOM 786 C C . CYS A 1 100 ? 39.364 -26.030 -22.325 1.00 73.25 100 CYS A C 1
ATOM 788 O O . CYS A 1 100 ? 39.667 -25.816 -21.147 1.00 73.25 100 CYS A O 1
ATOM 790 N N . ALA A 1 101 ? 40.229 -26.513 -23.217 1.00 70.88 101 ALA A N 1
ATOM 791 C CA . ALA A 1 101 ? 41.630 -26.802 -22.919 1.00 70.88 101 ALA A CA 1
ATOM 792 C C . ALA A 1 101 ? 42.522 -25.563 -23.098 1.00 70.88 101 ALA A C 1
ATOM 794 O O . ALA A 1 101 ? 43.517 -25.409 -22.389 1.00 70.88 101 ALA A O 1
ATOM 795 N N . ALA A 1 102 ? 42.149 -24.660 -24.011 1.00 73.31 102 ALA A N 1
ATOM 796 C CA . ALA A 1 102 ? 42.896 -23.441 -24.304 1.00 73.31 102 ALA A CA 1
ATOM 797 C C . ALA A 1 102 ? 41.976 -22.243 -24.589 1.00 73.31 102 ALA A C 1
ATOM 799 O O . ALA A 1 102 ? 40.825 -22.388 -24.990 1.00 73.31 102 ALA A O 1
ATOM 800 N N . ILE A 1 103 ? 42.511 -21.028 -24.420 1.00 71.62 103 ILE A N 1
ATOM 801 C CA . ILE A 1 103 ? 41.794 -19.769 -24.699 1.00 71.62 103 ILE A CA 1
ATOM 802 C C . ILE A 1 103 ? 41.426 -19.656 -26.189 1.00 71.62 103 ILE A C 1
ATOM 804 O O . ILE A 1 103 ? 40.395 -19.082 -26.518 1.00 71.62 103 ILE A O 1
ATOM 808 N N . THR A 1 104 ? 42.237 -20.232 -27.079 1.00 74.00 104 THR A N 1
ATOM 809 C CA . THR A 1 104 ? 42.027 -20.239 -28.537 1.00 74.00 104 THR A CA 1
ATOM 810 C C . THR A 1 104 ? 40.801 -21.039 -28.980 1.00 74.00 104 THR A C 1
ATOM 812 O O . THR A 1 104 ? 40.378 -20.910 -30.120 1.00 74.00 104 THR A O 1
ATOM 815 N N . GLU A 1 105 ? 40.230 -21.864 -28.101 1.00 75.81 105 GLU A N 1
ATOM 816 C CA . GLU A 1 105 ? 39.004 -22.630 -28.363 1.00 75.81 105 GLU A CA 1
ATOM 817 C C . GLU A 1 105 ? 37.733 -21.848 -27.987 1.00 75.81 105 GLU A C 1
ATOM 819 O O . GLU A 1 105 ? 36.619 -22.320 -28.209 1.00 75.81 105 GLU A O 1
ATOM 824 N N . ILE A 1 106 ? 37.881 -20.666 -27.379 1.00 78.81 106 ILE A N 1
ATOM 825 C CA . ILE A 1 106 ? 36.763 -19.863 -26.890 1.00 78.81 106 ILE A CA 1
ATOM 826 C C . ILE A 1 106 ? 36.338 -18.882 -27.984 1.00 78.81 106 ILE A C 1
ATOM 828 O O . ILE A 1 106 ? 37.005 -17.881 -28.234 1.00 78.81 106 ILE A O 1
ATOM 832 N N . LEU A 1 107 ? 35.175 -19.142 -28.579 1.00 79.88 107 LEU A N 1
ATOM 833 C CA . LEU A 1 107 ? 34.485 -18.203 -29.460 1.00 79.88 107 LEU A CA 1
ATOM 834 C C . LEU A 1 107 ? 33.789 -17.119 -28.625 1.00 79.88 107 LEU A C 1
ATOM 836 O O . LEU A 1 107 ? 33.026 -17.432 -27.704 1.00 79.88 107 LEU A O 1
ATOM 840 N N . ARG A 1 108 ? 34.000 -15.845 -28.961 1.00 81.25 108 ARG A N 1
ATOM 841 C CA . ARG A 1 108 ? 33.306 -14.727 -28.316 1.00 81.25 108 ARG A CA 1
ATOM 842 C C . ARG A 1 108 ? 32.189 -14.214 -29.217 1.00 81.25 108 ARG A C 1
ATOM 844 O O . ARG A 1 108 ? 32.426 -13.692 -30.299 1.00 81.25 108 ARG A O 1
ATOM 851 N N . LEU A 1 109 ? 30.966 -14.315 -28.710 1.00 85.19 109 LEU A N 1
ATOM 852 C CA . LEU A 1 109 ? 29.773 -13.773 -29.348 1.00 85.19 109 LEU A CA 1
ATOM 853 C C . LEU A 1 109 ? 29.288 -12.541 -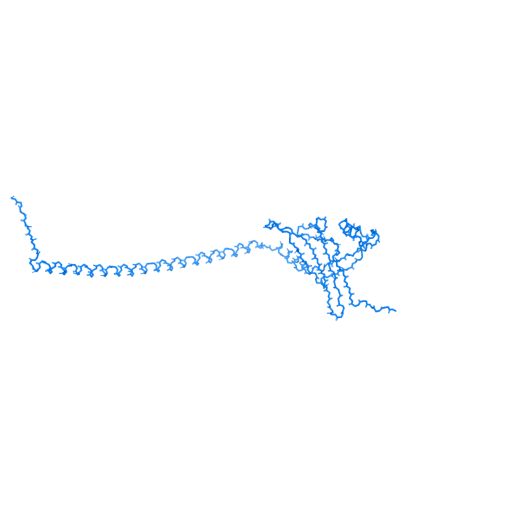28.588 1.00 85.19 109 LEU A C 1
ATOM 855 O O . LEU A 1 109 ? 29.136 -12.572 -27.363 1.00 85.19 109 LEU A O 1
ATOM 859 N N . ARG A 1 110 ? 29.028 -11.460 -29.319 1.00 86.06 110 ARG A N 1
ATOM 860 C CA . ARG A 1 110 ? 28.450 -10.222 -28.804 1.00 86.06 110 ARG A CA 1
ATOM 861 C C . ARG A 1 110 ? 27.000 -10.125 -29.256 1.00 86.06 110 ARG A C 1
ATOM 863 O O . ARG A 1 110 ? 26.721 -10.007 -30.446 1.00 86.06 110 ARG A O 1
ATOM 870 N N . PHE A 1 111 ? 26.102 -10.144 -28.281 1.00 86.19 111 PHE A N 1
ATOM 871 C CA . PHE A 1 111 ? 24.684 -9.879 -28.478 1.00 86.19 111 PHE A CA 1
ATOM 872 C C . PHE A 1 111 ? 24.424 -8.414 -28.134 1.00 86.19 111 PHE A C 1
ATOM 874 O O . PHE A 1 111 ? 24.710 -7.990 -27.013 1.00 86.19 111 PHE A O 1
ATOM 881 N N . SER A 1 112 ? 23.893 -7.654 -29.084 1.00 84.81 112 SER A N 1
ATOM 882 C CA . SER A 1 112 ? 23.358 -6.318 -28.823 1.00 84.81 112 SER A CA 1
ATOM 883 C C . SER A 1 112 ? 21.854 -6.450 -28.686 1.00 84.81 112 SER A C 1
ATOM 885 O O . SER A 1 112 ? 21.214 -7.042 -29.554 1.00 84.81 112 SER A O 1
ATOM 887 N N . LEU A 1 113 ? 21.294 -5.937 -27.595 1.00 83.75 113 LEU A N 1
ATOM 888 C CA . LEU A 1 113 ? 19.850 -5.939 -27.414 1.00 83.75 113 LEU A CA 1
ATOM 889 C C . LEU A 1 113 ? 19.251 -4.675 -28.030 1.00 83.75 113 LEU A C 1
ATOM 891 O O . LEU A 1 113 ? 19.831 -3.595 -27.912 1.00 83.75 113 LEU A O 1
ATOM 895 N N . GLU A 1 114 ? 18.115 -4.822 -28.702 1.00 73.19 114 GLU A N 1
ATOM 896 C CA . GLU A 1 114 ? 17.366 -3.710 -29.257 1.00 73.19 114 GLU A CA 1
ATOM 897 C C . GLU A 1 114 ? 16.861 -2.838 -28.120 1.00 73.19 114 GLU A C 1
ATOM 899 O O . GLU A 1 114 ? 16.189 -3.289 -27.187 1.00 73.19 114 GLU A O 1
ATOM 904 N N . HIS A 1 115 ? 17.229 -1.566 -28.187 1.00 60.88 115 HIS A N 1
ATOM 905 C CA . HIS A 1 115 ? 16.842 -0.602 -27.186 1.00 60.88 115 HIS A CA 1
ATOM 906 C C . HIS A 1 115 ? 15.478 0.010 -27.530 1.00 60.88 115 HIS A C 1
ATOM 908 O O . HIS A 1 115 ? 15.361 1.221 -27.702 1.00 60.88 115 HIS A O 1
ATOM 914 N N . GLU A 1 116 ? 14.414 -0.799 -27.562 1.00 50.19 116 GLU A N 1
ATOM 915 C CA . GLU A 1 116 ? 13.041 -0.285 -27.742 1.00 50.19 116 GLU A CA 1
ATOM 916 C C . GLU A 1 116 ? 12.669 0.756 -26.668 1.00 50.19 116 GLU A C 1
ATOM 918 O O . GLU A 1 116 ? 11.889 1.676 -26.906 1.00 50.19 116 GLU A O 1
ATOM 923 N N . ALA A 1 117 ? 13.297 0.675 -25.492 1.00 50.44 117 ALA A N 1
ATOM 924 C CA . ALA A 1 117 ? 13.010 1.548 -24.364 1.00 50.44 117 ALA A CA 1
ATOM 925 C C . ALA A 1 117 ? 13.809 2.869 -24.314 1.00 50.44 117 ALA A C 1
ATOM 927 O O . ALA A 1 117 ? 13.752 3.501 -23.277 1.00 50.44 117 ALA A O 1
ATOM 928 N N . ASN A 1 118 ? 14.554 3.309 -25.343 1.00 51.91 118 ASN A N 1
ATOM 929 C CA . ASN A 1 118 ? 15.267 4.607 -25.263 1.00 51.91 118 ASN A CA 1
ATOM 930 C C . ASN A 1 118 ? 15.087 5.517 -26.458 1.00 51.91 118 ASN A C 1
ATOM 932 O O . ASN A 1 118 ? 15.447 6.666 -26.305 1.00 51.91 118 ASN A O 1
ATOM 936 N N . SER A 1 119 ? 14.524 5.127 -27.599 1.00 51.59 119 SER A N 1
ATOM 937 C CA . SER A 1 119 ? 14.228 6.169 -28.596 1.00 51.59 119 SER A CA 1
ATOM 938 C C . SER A 1 119 ? 13.059 7.020 -28.109 1.00 51.59 119 SER A C 1
ATOM 940 O O . SER A 1 119 ? 13.258 8.196 -27.849 1.00 51.59 119 SER A O 1
ATOM 942 N N . ARG A 1 120 ? 11.906 6.410 -27.792 1.00 51.62 120 ARG A N 1
ATOM 943 C CA . ARG A 1 120 ? 10.764 7.131 -27.196 1.00 51.62 120 ARG A CA 1
ATOM 944 C C . ARG A 1 120 ? 11.069 7.712 -25.821 1.00 51.62 120 ARG A C 1
ATOM 946 O O . ARG A 1 120 ? 10.644 8.822 -25.556 1.00 51.62 120 ARG A O 1
ATOM 953 N N . TRP A 1 121 ? 11.793 7.004 -24.952 1.00 52.22 121 TRP A N 1
ATOM 954 C CA . TRP A 1 121 ? 12.114 7.533 -23.621 1.00 52.22 121 TRP A CA 1
ATOM 955 C C . TRP A 1 121 ? 13.278 8.525 -23.620 1.00 52.22 121 TRP A C 1
ATOM 957 O O . TRP A 1 121 ? 13.271 9.381 -22.750 1.00 52.22 121 TRP A O 1
ATOM 967 N N . LYS A 1 122 ? 14.223 8.498 -24.578 1.00 53.28 122 LYS A N 1
ATOM 968 C CA . LYS A 1 122 ? 15.154 9.627 -24.768 1.00 53.28 122 LYS A CA 1
ATOM 969 C C . LYS A 1 122 ? 14.440 10.813 -25.373 1.00 53.28 122 LYS A C 1
ATOM 971 O O . LYS A 1 122 ? 14.679 11.898 -24.894 1.00 53.28 122 LYS A O 1
ATOM 976 N N . GLU A 1 123 ? 13.554 10.633 -26.350 1.00 56.31 123 GLU A N 1
ATOM 977 C CA . GLU A 1 123 ? 12.757 11.739 -26.901 1.00 56.31 123 GLU A CA 1
ATOM 978 C C . GLU A 1 123 ? 11.862 12.356 -25.824 1.00 56.31 123 GLU A C 1
ATOM 980 O O . GLU A 1 123 ? 11.841 13.569 -25.678 1.00 56.31 123 GLU A O 1
ATOM 985 N N . VAL A 1 124 ? 11.207 11.528 -25.003 1.00 55.91 124 VAL A N 1
ATOM 986 C CA . VAL A 1 124 ? 10.432 11.972 -23.838 1.00 55.91 124 VAL A CA 1
ATOM 987 C C . VAL A 1 124 ? 11.343 12.566 -22.763 1.00 55.91 124 VAL A C 1
ATOM 989 O O . VAL A 1 124 ? 10.971 13.569 -22.185 1.00 55.91 124 VAL A O 1
ATOM 992 N N . ALA A 1 125 ? 12.542 12.038 -22.502 1.00 56.62 125 ALA A N 1
ATOM 993 C CA . ALA A 1 125 ? 13.477 12.624 -21.534 1.00 56.62 125 ALA A CA 1
ATOM 994 C C . ALA A 1 125 ? 14.113 13.935 -22.026 1.00 56.62 125 ALA A C 1
ATOM 996 O O . ALA A 1 125 ? 14.392 14.799 -21.205 1.00 56.62 125 ALA A O 1
ATOM 997 N N . GLU A 1 126 ? 14.335 14.100 -23.332 1.00 57.53 126 GLU A N 1
ATOM 998 C CA . GLU A 1 126 ? 14.777 15.348 -23.966 1.00 57.53 126 GLU A CA 1
ATOM 999 C C . GLU A 1 126 ? 13.635 16.376 -23.942 1.00 57.53 126 GLU A C 1
ATOM 1001 O O . GLU A 1 126 ? 13.848 17.515 -23.546 1.00 57.53 126 GLU A O 1
ATOM 1006 N N . GLN A 1 127 ? 12.403 15.954 -24.256 1.00 60.62 127 GLN A N 1
ATOM 1007 C CA . GLN A 1 127 ? 11.193 16.780 -24.160 1.00 60.62 127 GLN A CA 1
ATOM 1008 C C . GLN A 1 127 ? 10.865 17.168 -22.711 1.00 60.62 127 GLN A C 1
ATOM 1010 O O . GLN A 1 127 ? 10.455 18.295 -22.470 1.00 60.62 127 GLN A O 1
ATOM 1015 N N . LEU A 1 128 ? 11.084 16.277 -21.741 1.00 53.34 128 LEU A N 1
ATOM 1016 C CA . LEU A 1 128 ? 10.959 16.558 -20.306 1.00 53.34 128 LEU A CA 1
ATOM 1017 C C . LEU A 1 128 ? 12.120 17.413 -19.777 1.00 53.34 128 LEU A C 1
ATOM 1019 O O . LEU A 1 128 ? 11.952 18.085 -18.766 1.00 53.34 128 LEU A O 1
ATOM 1023 N N . ARG A 1 129 ? 13.286 17.402 -20.439 1.00 54.41 129 ARG A N 1
ATOM 1024 C CA . ARG A 1 129 ? 14.419 18.295 -20.134 1.00 54.41 129 ARG A CA 1
ATOM 1025 C C . ARG A 1 129 ? 14.109 19.747 -20.491 1.00 54.41 129 ARG A C 1
ATOM 1027 O O . ARG A 1 129 ? 14.566 20.640 -19.786 1.00 54.41 129 ARG A O 1
ATOM 1034 N N . ASP A 1 130 ? 13.337 19.948 -21.557 1.00 55.72 130 ASP A N 1
ATOM 1035 C CA . ASP A 1 130 ? 12.874 21.258 -22.028 1.00 55.72 130 ASP A CA 1
ATOM 1036 C C . ASP A 1 130 ? 11.497 21.658 -21.454 1.00 55.72 130 ASP A C 1
ATOM 1038 O O . ASP A 1 130 ? 11.015 22.758 -21.734 1.00 55.72 130 ASP A O 1
ATOM 1042 N N . GLN A 1 131 ? 10.857 20.811 -20.632 1.00 54.62 131 GLN A N 1
ATOM 1043 C CA . GLN A 1 131 ? 9.634 21.174 -19.912 1.00 54.62 131 GLN A CA 1
ATOM 1044 C C . GLN A 1 131 ? 9.947 21.800 -18.542 1.00 54.62 131 GLN A C 1
ATOM 1046 O O . GLN A 1 131 ? 10.799 21.287 -17.811 1.00 54.62 131 GLN A O 1
ATOM 1051 N N . PRO A 1 132 ? 9.239 22.880 -18.147 1.00 50.78 132 PRO A N 1
ATOM 1052 C CA . PRO A 1 132 ? 9.225 23.317 -16.757 1.00 50.78 132 PRO A CA 1
ATOM 1053 C C . PRO A 1 132 ? 8.720 22.158 -15.889 1.00 50.78 132 PRO A C 1
ATOM 1055 O O . PRO A 1 132 ? 7.966 21.294 -16.337 1.00 50.78 132 PRO A O 1
ATOM 1058 N N . SER A 1 133 ? 9.286 22.067 -14.698 1.00 62.22 133 SER A N 1
ATOM 1059 C CA . SER A 1 133 ? 9.726 20.814 -14.110 1.00 62.22 133 SER A CA 1
ATOM 1060 C C . SER A 1 133 ? 8.577 19.869 -13.735 1.00 62.22 133 SER A C 1
ATOM 1062 O O . SER A 1 133 ? 7.545 20.274 -13.215 1.00 62.22 133 SER A O 1
ATOM 1064 N N . LEU A 1 134 ? 8.784 18.559 -13.903 1.00 61.44 134 LEU A N 1
ATOM 1065 C CA . LEU A 1 134 ? 7.960 17.527 -13.249 1.00 61.44 134 LEU A CA 1
ATOM 1066 C C . LEU A 1 134 ? 7.851 17.736 -11.727 1.00 61.44 134 LEU A C 1
ATOM 1068 O O . LEU A 1 134 ? 6.921 17.227 -11.108 1.00 61.44 134 LEU A O 1
ATOM 1072 N N . GLU A 1 135 ? 8.797 18.474 -11.143 1.00 63.69 135 GLU A N 1
ATOM 1073 C CA . GLU A 1 135 ? 8.751 18.926 -9.759 1.00 63.69 135 GLU A CA 1
ATOM 1074 C C . GLU A 1 135 ? 7.640 19.960 -9.537 1.00 63.69 135 GLU A C 1
ATOM 1076 O O . GLU A 1 135 ? 6.924 19.842 -8.555 1.00 63.69 135 GLU A O 1
ATOM 1081 N N . ASP A 1 136 ? 7.407 20.888 -10.468 1.00 77.19 136 ASP A N 1
ATOM 1082 C CA . ASP A 1 136 ? 6.304 21.856 -10.405 1.00 77.19 136 ASP A CA 1
ATOM 1083 C C . ASP A 1 136 ? 4.944 21.148 -10.495 1.00 77.19 136 ASP A C 1
ATOM 1085 O O . ASP A 1 136 ? 4.058 21.415 -9.690 1.00 77.19 136 ASP A O 1
ATOM 1089 N N . LEU A 1 137 ? 4.794 20.167 -11.396 1.00 75.44 137 LEU A N 1
ATOM 1090 C CA . LEU A 1 137 ? 3.571 19.353 -11.471 1.00 75.44 137 LEU A CA 1
ATOM 1091 C C . LEU A 1 137 ? 3.392 18.474 -10.222 1.00 75.44 137 LEU A C 1
ATOM 1093 O O . LEU A 1 137 ? 2.277 18.259 -9.753 1.00 75.44 137 LEU A O 1
ATOM 1097 N N . ARG A 1 138 ? 4.487 17.945 -9.666 1.00 76.06 138 ARG A N 1
ATOM 1098 C CA . ARG A 1 138 ? 4.466 17.211 -8.395 1.00 76.06 138 ARG A CA 1
ATOM 1099 C C . ARG A 1 138 ? 4.039 18.123 -7.242 1.00 76.06 138 ARG A C 1
ATOM 1101 O O . ARG A 1 138 ? 3.276 17.664 -6.396 1.00 76.06 138 ARG A O 1
ATOM 1108 N N . ILE A 1 139 ? 4.538 19.359 -7.202 1.00 79.31 139 ILE A N 1
ATOM 1109 C CA . ILE A 1 139 ? 4.163 20.379 -6.217 1.00 79.31 139 ILE A CA 1
ATOM 1110 C C . ILE A 1 139 ? 2.674 20.692 -6.358 1.00 79.31 139 ILE A C 1
ATOM 1112 O O . ILE A 1 139 ? 1.961 20.569 -5.374 1.00 79.31 139 ILE A O 1
ATOM 1116 N N . GLU A 1 140 ? 2.184 20.949 -7.571 1.00 83.00 140 GLU A N 1
ATOM 1117 C CA . GLU A 1 140 ? 0.765 21.222 -7.840 1.00 83.00 140 GLU A CA 1
ATOM 1118 C C . GLU A 1 140 ? -0.143 20.056 -7.407 1.00 83.00 140 GLU A C 1
ATOM 1120 O O . GLU A 1 140 ? -1.144 20.255 -6.722 1.00 83.00 140 GLU A O 1
ATOM 1125 N N . ILE A 1 141 ? 0.232 18.811 -7.728 1.00 81.81 141 ILE A N 1
ATOM 1126 C CA . ILE A 1 141 ? -0.519 17.621 -7.294 1.00 81.81 141 ILE A CA 1
ATOM 1127 C C . ILE A 1 141 ? -0.487 17.471 -5.768 1.00 81.81 141 ILE A C 1
ATOM 1129 O O . ILE A 1 141 ? -1.478 17.058 -5.169 1.00 81.81 141 ILE A O 1
ATOM 1133 N N . MET A 1 142 ? 0.646 17.761 -5.126 1.00 86.31 142 MET A N 1
ATOM 1134 C CA . MET A 1 142 ? 0.735 17.720 -3.669 1.00 86.31 142 MET A CA 1
ATOM 1135 C C . MET A 1 142 ? -0.112 18.811 -3.013 1.00 86.31 142 MET A C 1
ATOM 1137 O O . MET A 1 142 ? -0.788 18.509 -2.035 1.00 86.31 142 MET A O 1
ATOM 1141 N N . GLU A 1 143 ? -0.116 20.027 -3.557 1.00 90.12 143 GLU A N 1
ATOM 1142 C CA . GLU A 1 143 ? -0.938 21.140 -3.075 1.00 90.12 143 GLU A CA 1
ATOM 1143 C C . GLU A 1 143 ? -2.437 20.816 -3.195 1.00 90.12 143 GLU A C 1
ATOM 1145 O O . GLU A 1 143 ? -3.158 20.969 -2.210 1.00 90.12 143 GLU A O 1
ATOM 1150 N N . ASP A 1 144 ? -2.898 20.249 -4.320 1.00 90.56 144 ASP A N 1
ATOM 1151 C CA . ASP A 1 144 ? -4.296 19.801 -4.484 1.00 90.56 144 ASP A CA 1
ATOM 1152 C C . ASP A 1 144 ? -4.665 18.686 -3.490 1.00 90.56 144 ASP A C 1
ATOM 1154 O O . ASP A 1 144 ? -5.729 18.700 -2.867 1.00 90.56 144 ASP A O 1
ATOM 1158 N N . VAL A 1 145 ? -3.773 17.710 -3.285 1.00 90.62 145 VAL A N 1
ATOM 1159 C CA . VAL A 1 145 ? -4.005 16.632 -2.312 1.00 90.62 145 VAL A CA 1
ATOM 1160 C C . VAL A 1 145 ? -4.054 17.176 -0.883 1.00 90.62 145 VAL A C 1
ATOM 1162 O O . VAL A 1 145 ? -4.909 16.751 -0.104 1.00 90.62 145 VAL A O 1
ATOM 1165 N N . GLU A 1 146 ? -3.172 18.108 -0.524 1.00 92.31 146 GLU A N 1
ATOM 1166 C CA . GLU A 1 146 ? -3.166 18.755 0.789 1.00 92.31 146 GLU A CA 1
ATOM 1167 C C . GLU A 1 146 ? -4.420 19.607 1.013 1.00 92.31 146 GLU A C 1
ATOM 1169 O O . GLU A 1 146 ? -5.025 19.512 2.085 1.00 92.31 146 GLU A O 1
ATOM 1174 N N . GLU A 1 147 ? -4.867 20.362 0.008 1.00 93.50 147 GLU A N 1
ATOM 1175 C CA . GLU A 1 147 ? -6.102 21.150 0.064 1.00 93.50 147 GLU A CA 1
ATOM 1176 C C . GLU A 1 147 ? -7.325 20.245 0.253 1.00 93.50 147 GLU A C 1
ATOM 1178 O O . GLU A 1 147 ? -8.123 20.447 1.174 1.00 93.50 147 GLU A O 1
ATOM 1183 N N . ARG A 1 148 ? -7.429 19.165 -0.529 1.00 92.12 148 ARG A N 1
ATOM 1184 C CA . ARG A 1 148 ? -8.525 18.191 -0.404 1.00 92.12 148 ARG A CA 1
ATOM 1185 C C . ARG A 1 148 ? -8.514 17.465 0.938 1.00 92.12 148 ARG A C 1
ATOM 1187 O O . ARG A 1 148 ? -9.580 17.208 1.505 1.00 92.12 148 ARG A O 1
ATOM 1194 N N . LEU A 1 149 ? -7.336 17.137 1.471 1.00 92.44 149 LEU A N 1
ATOM 1195 C CA . LEU A 1 149 ? -7.200 16.556 2.809 1.00 92.44 149 LEU A CA 1
ATOM 1196 C C . LEU A 1 149 ? -7.608 17.553 3.898 1.00 92.44 149 LEU A C 1
ATOM 1198 O O . LEU A 1 149 ? -8.293 17.164 4.846 1.00 92.44 149 LEU A O 1
ATOM 1202 N N . ALA A 1 150 ? -7.218 18.823 3.773 1.00 92.44 150 ALA A N 1
ATOM 1203 C CA . ALA A 1 150 ? -7.596 19.872 4.712 1.00 92.44 150 ALA A CA 1
ATOM 1204 C C . ALA A 1 150 ? -9.112 20.102 4.713 1.00 92.44 150 ALA A C 1
ATOM 1206 O O . ALA A 1 150 ? -9.704 20.167 5.793 1.00 92.44 150 ALA A O 1
ATOM 1207 N N . GLN A 1 151 ? -9.733 20.135 3.532 1.00 92.06 151 GLN A N 1
ATOM 1208 C CA . GLN A 1 151 ? -11.181 20.242 3.380 1.00 92.06 151 GLN A CA 1
ATOM 1209 C C . GLN A 1 151 ? -11.900 19.045 4.013 1.00 92.06 151 GLN A C 1
ATOM 1211 O O . GLN A 1 151 ? -12.742 19.226 4.887 1.00 92.06 151 GLN A O 1
ATOM 1216 N N . THR A 1 152 ? -11.511 17.818 3.649 1.00 89.88 152 THR A N 1
ATOM 1217 C CA . THR A 1 152 ? -12.132 16.594 4.187 1.00 89.88 152 THR A CA 1
ATOM 1218 C C . THR A 1 152 ? -11.991 16.522 5.709 1.00 89.88 152 THR A C 1
ATOM 1220 O O . THR A 1 152 ? -12.913 16.114 6.410 1.00 89.88 152 THR A O 1
ATOM 1223 N N . ARG A 1 153 ? -10.841 16.939 6.254 1.00 93.06 153 ARG A N 1
ATOM 1224 C CA . ARG A 1 153 ? -10.630 17.006 7.705 1.00 93.06 153 ARG A CA 1
ATOM 1225 C C . ARG A 1 153 ? -11.554 18.034 8.362 1.00 93.06 153 ARG A C 1
ATOM 1227 O O . ARG A 1 153 ? -12.063 17.747 9.442 1.00 93.06 153 ARG A O 1
ATOM 1234 N N . GLY A 1 154 ? -11.745 19.199 7.740 1.00 93.50 154 GLY A N 1
ATOM 1235 C CA . GLY A 1 154 ? -12.690 20.221 8.199 1.00 93.50 154 GLY A CA 1
ATOM 1236 C C . GLY A 1 154 ? -14.108 19.666 8.285 1.00 93.50 154 GLY A C 1
ATOM 1237 O O . GLY A 1 154 ? -14.688 19.648 9.365 1.00 93.50 154 GLY A O 1
ATOM 1238 N N . GLU A 1 155 ? -14.592 19.080 7.190 1.00 93.62 155 GLU A N 1
ATOM 1239 C CA . GLU A 1 155 ? -15.921 18.459 7.110 1.00 93.62 155 GLU A CA 1
ATOM 1240 C C . GLU A 1 155 ? -16.116 17.352 8.162 1.00 93.62 155 GLU A C 1
ATOM 1242 O O . GLU A 1 155 ? -17.138 17.312 8.842 1.00 93.62 155 GLU A O 1
ATOM 1247 N N . ILE A 1 156 ? -15.120 16.475 8.353 1.00 94.31 156 ILE A N 1
ATOM 1248 C CA . ILE A 1 156 ? -15.175 15.423 9.384 1.00 94.31 156 ILE A CA 1
ATOM 1249 C C . ILE A 1 156 ? -15.216 16.022 10.792 1.00 94.31 156 ILE A C 1
ATOM 1251 O O . ILE A 1 156 ? -15.892 15.478 11.661 1.00 94.31 156 ILE A O 1
ATOM 1255 N N . THR A 1 157 ? -14.471 17.102 11.038 1.00 94.81 157 THR A N 1
ATOM 1256 C CA . THR A 1 157 ? -14.416 17.735 12.363 1.00 94.81 157 THR A CA 1
ATOM 1257 C C . THR A 1 157 ? -15.759 18.368 12.700 1.00 94.81 157 THR A C 1
ATOM 1259 O O . THR A 1 157 ? -16.295 18.098 13.769 1.00 94.81 157 THR A O 1
ATOM 1262 N N . GLU A 1 158 ? -16.343 19.113 11.761 1.00 94.25 158 GLU A N 1
ATOM 1263 C CA . GLU A 1 158 ? -17.660 19.734 11.924 1.00 94.25 158 GLU A CA 1
ATOM 1264 C C . GLU A 1 158 ? -18.768 18.683 12.124 1.00 94.25 158 GLU A C 1
ATOM 1266 O O . GLU A 1 158 ? -19.577 18.801 13.043 1.00 94.25 158 GLU A O 1
ATOM 1271 N N . ASP A 1 159 ? -18.783 17.603 11.331 1.00 95.25 159 ASP A N 1
ATOM 1272 C CA . ASP A 1 159 ? -19.757 16.508 11.490 1.00 95.25 159 ASP A CA 1
ATOM 1273 C C . ASP A 1 159 ? -19.598 15.777 12.836 1.00 95.25 159 ASP A C 1
ATOM 1275 O O . ASP A 1 159 ? -20.586 15.390 13.469 1.00 95.25 159 ASP A O 1
ATOM 1279 N N . LEU A 1 160 ? -18.358 15.597 13.305 1.00 94.69 160 LEU A N 1
ATOM 1280 C CA . LEU A 1 160 ? -18.090 14.984 14.604 1.00 94.69 160 LEU A CA 1
ATOM 1281 C C . LEU A 1 160 ? -18.565 15.880 15.754 1.00 94.69 160 LEU A C 1
ATOM 1283 O O . LEU A 1 160 ? -19.185 15.369 16.686 1.00 94.69 160 LEU A O 1
ATOM 1287 N N . GLU A 1 161 ? -18.292 17.184 15.690 1.00 95.38 161 GLU A N 1
ATOM 1288 C CA . GLU A 1 161 ? -18.731 18.157 16.696 1.00 95.38 161 GLU A CA 1
ATOM 1289 C C . GLU A 1 161 ? -20.259 18.160 16.817 1.00 95.38 161 GLU A C 1
ATOM 1291 O O . GLU A 1 161 ? -20.785 17.968 17.915 1.00 95.38 161 GLU A O 1
ATOM 1296 N N . LEU A 1 162 ? -20.977 18.219 15.690 1.00 93.38 162 LEU A N 1
ATOM 1297 C CA . LEU A 1 162 ? -22.443 18.159 15.678 1.00 93.38 162 LEU A CA 1
ATOM 1298 C C . LEU A 1 162 ? -22.988 16.860 16.294 1.00 93.38 162 LEU A C 1
ATOM 1300 O O . LEU A 1 162 ? -23.929 16.896 17.088 1.00 93.38 162 LEU A O 1
ATOM 1304 N N . LYS A 1 163 ? -22.391 15.704 15.975 1.00 96.00 163 LYS A N 1
ATOM 1305 C CA . LYS A 1 163 ? -22.816 14.402 16.526 1.00 96.00 163 LYS A CA 1
ATOM 1306 C C . LYS A 1 163 ? -22.532 14.258 18.016 1.00 96.00 163 LYS A C 1
ATOM 1308 O O . LYS A 1 163 ? -23.287 13.584 18.723 1.00 96.00 163 LYS A O 1
ATOM 1313 N N . VAL A 1 164 ? -21.423 14.820 18.493 1.00 96.69 164 VAL A N 1
ATOM 1314 C CA . VAL A 1 164 ? -21.089 14.823 19.922 1.00 96.69 164 VAL A CA 1
ATOM 1315 C C . VAL A 1 164 ? -22.080 15.697 20.681 1.00 96.69 164 VAL A C 1
ATOM 1317 O O . VAL A 1 164 ? -22.611 15.241 21.694 1.00 96.69 164 VAL A O 1
ATOM 1320 N N . ASP A 1 165 ? -22.387 16.886 20.166 1.00 95.88 165 ASP A N 1
ATOM 1321 C CA . ASP A 1 165 ? -23.353 17.800 20.777 1.00 95.88 165 ASP A CA 1
ATOM 1322 C C . ASP A 1 165 ? -24.766 17.206 20.811 1.00 95.88 165 ASP A C 1
ATOM 1324 O O . ASP A 1 165 ? -25.433 17.270 21.846 1.00 95.88 165 ASP A O 1
ATOM 1328 N N . GLU A 1 166 ? -25.203 16.553 19.730 1.00 96.12 166 GLU A N 1
ATOM 1329 C CA . GLU A 1 166 ? -26.490 15.853 19.681 1.00 96.12 166 GLU A CA 1
ATOM 1330 C C . GLU A 1 166 ? -26.572 14.771 20.767 1.00 96.12 166 GLU A C 1
ATOM 1332 O O . GLU A 1 166 ? -27.491 14.775 21.587 1.00 96.12 166 GLU A O 1
ATOM 1337 N N . ARG A 1 167 ? -25.567 13.888 20.849 1.00 95.19 167 ARG A N 1
ATOM 1338 C CA . ARG A 1 167 ? -25.533 12.832 21.875 1.00 95.19 167 ARG A CA 1
ATOM 1339 C C . ARG A 1 167 ? -25.457 13.385 23.290 1.00 95.19 167 ARG A C 1
ATOM 1341 O O . ARG A 1 167 ? -26.054 12.808 24.201 1.00 95.19 167 ARG A O 1
ATOM 1348 N N . PHE A 1 168 ? -24.716 14.471 23.488 1.00 97.06 168 PHE A N 1
ATOM 1349 C CA . PHE A 1 168 ? -24.605 15.124 24.784 1.00 97.06 168 PHE A CA 1
ATOM 1350 C C . PHE A 1 168 ? -25.951 15.702 25.226 1.00 97.06 168 PHE A C 1
ATOM 1352 O O . PHE A 1 168 ? -26.349 15.496 26.372 1.00 97.06 168 PHE A O 1
ATOM 1359 N N . LEU A 1 169 ? -26.676 16.363 24.319 1.00 95.44 169 LEU A N 1
ATOM 1360 C CA . LEU A 1 169 ? -28.017 16.882 24.587 1.00 95.44 169 LEU A CA 1
ATOM 1361 C C . LEU A 1 169 ? -28.997 15.760 24.927 1.00 95.44 169 LEU A C 1
ATOM 1363 O O . LEU A 1 169 ? -29.679 15.862 25.943 1.00 95.44 169 LEU A O 1
ATOM 1367 N N . THR A 1 170 ? -29.020 14.678 24.144 1.00 96.31 170 THR A N 1
ATOM 1368 C CA . THR A 1 170 ? -29.886 13.521 24.419 1.00 96.31 170 THR A CA 1
ATOM 1369 C C . THR A 1 170 ? -29.590 12.913 25.787 1.00 96.31 170 THR A C 1
ATOM 1371 O O . THR A 1 170 ? -30.490 12.776 26.606 1.00 96.31 170 THR A O 1
ATOM 1374 N N . THR A 1 171 ? -28.319 12.632 26.082 1.00 94.94 171 THR A N 1
ATOM 1375 C CA . THR A 1 171 ? -27.928 12.005 27.358 1.00 94.94 171 THR A CA 1
ATOM 1376 C C . THR A 1 171 ? -28.240 12.911 28.550 1.00 94.94 171 THR A C 1
ATOM 1378 O O . THR A 1 171 ? -28.640 12.446 29.615 1.00 94.94 171 THR A O 1
ATOM 1381 N N . LYS A 1 172 ? -28.042 14.224 28.391 1.00 97.19 172 LYS A N 1
ATOM 1382 C CA . LYS A 1 172 ? -28.357 15.208 29.428 1.00 97.19 172 LYS A CA 1
ATOM 1383 C C . LYS A 1 172 ? -29.857 15.256 29.714 1.00 97.19 172 LYS A C 1
ATOM 1385 O O . LYS A 1 172 ? -30.229 15.395 30.876 1.00 97.19 172 LYS A O 1
ATOM 1390 N N . GLU A 1 173 ? -30.683 15.178 28.677 1.00 97.38 173 GLU A N 1
ATOM 1391 C CA . GLU A 1 173 ? -32.137 15.187 28.810 1.00 97.38 173 GLU A CA 1
ATOM 1392 C C . GLU A 1 173 ? -32.636 13.915 29.505 1.00 97.38 173 GLU A C 1
ATOM 1394 O O . GLU A 1 173 ? -33.329 14.021 30.512 1.00 97.38 173 GLU A O 1
ATOM 1399 N N . GLU A 1 174 ? -32.170 12.740 29.070 1.00 97.00 174 GLU A N 1
ATOM 1400 C CA . GLU A 1 174 ? -32.477 11.452 29.713 1.00 97.00 174 GLU A CA 1
ATOM 1401 C C . GLU A 1 174 ? -32.070 11.440 31.196 1.00 97.00 174 GLU A C 1
ATOM 1403 O O . GLU A 1 174 ? -32.817 10.985 32.065 1.00 97.00 174 GLU A O 1
ATOM 1408 N N . LEU A 1 175 ? -30.885 11.978 31.515 1.00 96.69 175 LEU A N 1
ATOM 1409 C CA . LEU A 1 175 ? -30.419 12.077 32.896 1.00 96.69 175 LEU A CA 1
ATOM 1410 C C . LEU A 1 175 ? -31.278 13.040 33.720 1.00 96.69 175 LEU A C 1
ATOM 1412 O O . LEU A 1 175 ? -31.534 12.767 34.891 1.00 96.69 175 LEU A O 1
ATOM 1416 N N . ARG A 1 176 ? -31.699 14.170 33.139 1.00 96.50 176 ARG A N 1
ATOM 1417 C CA . ARG A 1 176 ? -32.570 15.131 33.823 1.00 96.50 176 ARG A CA 1
ATOM 1418 C C . ARG A 1 176 ? -33.914 14.495 34.155 1.00 96.50 176 ARG A C 1
ATOM 1420 O O . ARG A 1 176 ? -34.323 14.585 35.305 1.00 96.50 176 ARG A O 1
ATOM 1427 N N . GLU A 1 177 ? -34.542 13.844 33.181 1.00 97.19 177 GLU A N 1
ATOM 1428 C CA . GLU A 1 177 ? -35.817 13.140 33.357 1.00 97.19 177 GLU A CA 1
ATOM 1429 C C . GLU A 1 177 ? -35.703 12.088 34.467 1.00 97.19 177 GLU A C 1
ATOM 1431 O O . GLU A 1 177 ? -36.456 12.126 35.434 1.00 97.19 177 GLU A O 1
ATOM 1436 N N . THR A 1 178 ? -34.658 11.256 34.421 1.00 96.69 178 THR A N 1
ATOM 1437 C CA . THR A 1 178 ? -34.398 10.243 35.459 1.00 96.69 178 THR A CA 1
ATOM 1438 C C . THR A 1 178 ? -34.239 10.864 36.853 1.00 96.69 178 THR A C 1
ATOM 1440 O O . THR A 1 178 ? -34.739 10.336 37.843 1.00 96.69 178 THR A O 1
ATOM 1443 N N . VAL A 1 179 ? -33.514 11.984 36.965 1.00 96.50 179 VAL A N 1
ATOM 1444 C CA . VAL A 1 179 ? -33.318 12.665 38.255 1.00 96.50 179 VAL A CA 1
ATOM 1445 C C . VAL A 1 179 ? -34.624 13.272 38.765 1.00 96.50 179 VAL A C 1
ATOM 1447 O O . VAL A 1 179 ? -34.875 13.214 39.967 1.00 96.50 179 VAL A O 1
ATOM 1450 N N . GLU A 1 180 ? -35.439 13.856 37.889 1.00 96.88 180 GLU A N 1
ATOM 1451 C CA . GLU A 1 180 ? -36.742 14.416 38.258 1.00 96.88 180 GLU A CA 1
ATOM 1452 C C . GLU A 1 180 ? -37.691 13.320 38.767 1.00 96.88 180 GLU A C 1
ATOM 1454 O O . GLU A 1 180 ? -38.259 13.480 39.848 1.00 96.88 180 GLU A O 1
ATOM 1459 N N . GLU A 1 181 ? -37.770 12.179 38.076 1.00 96.94 181 GLU A N 1
ATOM 1460 C CA . GLU A 1 181 ? -38.572 11.021 38.497 1.00 96.94 181 GLU A CA 1
ATOM 1461 C C . GLU A 1 181 ? -38.128 10.470 39.861 1.00 96.94 181 GLU A C 1
ATOM 1463 O O . GLU A 1 181 ? -38.944 10.270 40.764 1.00 96.94 181 GLU A O 1
ATOM 1468 N N . GLU A 1 182 ? -36.823 10.260 40.060 1.00 97.00 182 GLU A N 1
ATOM 1469 C CA . GLU A 1 182 ? -36.298 9.752 41.333 1.00 97.00 182 GLU A CA 1
ATOM 1470 C C . GLU A 1 182 ? -36.535 10.736 42.489 1.00 97.00 182 GLU A C 1
ATOM 1472 O O . GLU A 1 182 ? -36.813 10.320 43.618 1.00 97.00 182 GLU A O 1
ATOM 1477 N N . LEU A 1 183 ? -36.451 12.047 42.233 1.00 96.56 183 LEU A N 1
ATOM 1478 C CA . LEU A 1 183 ? -36.755 13.065 43.241 1.00 96.56 183 LEU A CA 1
ATOM 1479 C C . LEU A 1 183 ? -38.238 13.076 43.611 1.00 96.56 183 LEU A C 1
ATOM 1481 O O . LEU A 1 183 ? -38.547 13.181 44.800 1.00 96.56 183 LEU A O 1
ATOM 1485 N N . GLU A 1 184 ? -39.137 12.923 42.639 1.00 96.38 184 GLU A N 1
ATOM 1486 C CA . GLU A 1 184 ? -40.576 12.813 42.889 1.00 96.38 184 GLU A CA 1
ATOM 1487 C C . GLU A 1 184 ? -40.887 11.581 43.753 1.00 96.38 184 GLU A C 1
ATOM 1489 O O . GLU A 1 184 ? -41.553 11.700 44.784 1.00 96.38 184 GLU A O 1
ATOM 1494 N N . LEU A 1 185 ? -40.299 10.422 43.433 1.00 95.38 185 LEU A N 1
ATOM 1495 C CA . LEU A 1 185 ? -40.446 9.196 44.229 1.00 95.38 185 LEU A CA 1
ATOM 1496 C C . LEU A 1 185 ? -39.926 9.356 45.665 1.00 95.38 185 LEU A C 1
ATOM 1498 O O . LEU A 1 185 ? -40.541 8.878 46.625 1.00 95.38 185 LEU A O 1
ATOM 1502 N N . VAL A 1 186 ? -38.782 10.024 45.842 1.00 96.69 186 VAL A N 1
ATOM 1503 C CA . VAL A 1 186 ? -38.235 10.314 47.174 1.00 96.69 186 VAL A CA 1
ATOM 1504 C C . VAL A 1 186 ? -39.151 11.263 47.945 1.00 96.69 186 VAL A C 1
ATOM 1506 O O . VAL A 1 186 ? -39.374 11.044 49.138 1.00 96.69 186 VAL A O 1
ATOM 1509 N N . GLU A 1 187 ? -39.695 12.290 47.291 1.00 95.56 187 GLU A N 1
ATOM 1510 C CA . GLU A 1 187 ? -40.626 13.235 47.906 1.00 95.56 187 GLU A CA 1
ATOM 1511 C C . GLU A 1 187 ? -41.918 12.541 48.356 1.00 95.56 187 GLU A C 1
ATOM 1513 O O . GLU A 1 187 ? -42.350 12.738 49.496 1.00 95.56 187 GLU A O 1
ATOM 1518 N N . GLU A 1 188 ? -42.512 11.695 47.510 1.00 94.81 188 GLU A N 1
ATOM 1519 C CA . GLU A 1 188 ? -43.699 10.909 47.862 1.00 94.81 188 GLU A CA 1
ATOM 1520 C C . GLU A 1 188 ? -43.434 9.994 49.058 1.00 94.81 188 GLU A C 1
ATOM 1522 O O . GLU A 1 188 ? -44.214 9.986 50.015 1.00 94.81 188 GLU A O 1
ATOM 1527 N N . ARG A 1 189 ? -42.291 9.298 49.065 1.00 91.69 189 ARG A N 1
ATOM 1528 C CA . ARG A 1 189 ? -41.898 8.429 50.182 1.00 91.69 189 ARG A CA 1
ATOM 1529 C C . ARG A 1 189 ? -41.744 9.207 51.489 1.00 91.69 189 ARG A C 1
ATOM 1531 O O . ARG A 1 189 ? -42.222 8.760 52.529 1.00 91.69 189 ARG A O 1
ATOM 1538 N N . ILE A 1 190 ? -41.121 10.388 51.453 1.00 91.06 190 ILE A N 1
ATOM 1539 C CA . ILE A 1 190 ? -40.992 11.254 52.637 1.00 91.06 190 ILE A CA 1
ATOM 1540 C C . ILE A 1 190 ? -42.374 11.718 53.114 1.00 91.06 190 ILE A C 1
ATOM 1542 O O . ILE A 1 190 ? -42.649 11.677 54.314 1.00 91.06 190 ILE A O 1
ATOM 1546 N N . LYS A 1 191 ? -43.262 12.140 52.204 1.00 91.31 191 LYS A N 1
ATOM 1547 C CA . LYS A 1 191 ? -44.636 12.544 52.553 1.00 91.31 191 LYS A CA 1
ATOM 1548 C C . LYS A 1 191 ? -45.413 11.405 53.209 1.00 91.31 191 LYS A C 1
ATOM 1550 O O . LYS A 1 191 ? -46.124 11.652 54.187 1.00 91.31 191 LYS A O 1
ATOM 1555 N N . GLU A 1 192 ? -45.277 10.181 52.706 1.00 92.12 192 GLU A N 1
ATOM 1556 C CA . GLU A 1 192 ? -45.890 8.990 53.298 1.00 92.12 192 GLU A CA 1
ATOM 1557 C C . GLU A 1 192 ? -45.340 8.722 54.707 1.00 92.12 192 GLU A C 1
ATOM 1559 O O . GLU A 1 192 ? -46.114 8.559 55.655 1.00 92.12 192 GLU A O 1
ATOM 1564 N N . ASP A 1 193 ? -44.017 8.742 54.880 1.00 88.19 193 ASP A N 1
ATOM 1565 C CA . ASP A 1 193 ? -43.375 8.504 56.175 1.00 88.19 193 ASP A CA 1
ATOM 1566 C C . ASP A 1 193 ? -43.801 9.545 57.223 1.00 88.19 193 ASP A C 1
ATOM 1568 O O . ASP A 1 193 ? -44.188 9.170 58.337 1.00 88.19 193 ASP A O 1
ATOM 1572 N N . LEU A 1 194 ? -43.845 10.828 56.847 1.00 86.25 194 LEU A N 1
ATOM 1573 C CA . LEU A 1 194 ? -44.344 11.915 57.696 1.00 86.25 194 LEU A CA 1
ATOM 1574 C C . LEU A 1 194 ? -45.833 11.741 58.051 1.00 86.25 194 LEU A C 1
ATOM 1576 O O . LEU A 1 194 ? -46.217 11.916 59.207 1.00 86.25 194 LEU A O 1
ATOM 1580 N N . SER A 1 195 ? -46.673 11.368 57.080 1.00 88.12 195 SER A N 1
ATOM 1581 C CA . SER A 1 195 ? -48.128 11.226 57.274 1.00 88.12 195 SER A CA 1
ATOM 1582 C C . SER A 1 195 ? -48.511 9.964 58.050 1.00 88.12 195 SER A C 1
ATOM 1584 O O . SER A 1 195 ? -49.548 9.926 58.709 1.00 88.12 195 SER A O 1
ATOM 1586 N N . SER A 1 196 ? -47.670 8.929 58.008 1.00 88.69 196 SER A N 1
ATOM 1587 C CA . SER A 1 196 ? -47.892 7.649 58.693 1.00 88.69 196 SER A CA 1
ATOM 1588 C C . SER A 1 196 ? -47.644 7.692 60.210 1.00 88.69 196 SER A C 1
ATOM 1590 O O . SER A 1 196 ? -47.800 6.676 60.886 1.00 88.69 196 SER A O 1
ATOM 1592 N N . GLY A 1 197 ? -47.256 8.851 60.760 1.00 79.12 197 GLY A N 1
ATOM 1593 C CA . GLY A 1 197 ? -46.970 9.023 62.189 1.00 79.12 197 GLY A CA 1
ATOM 1594 C C . GLY A 1 197 ? -45.639 8.412 62.636 1.00 79.12 197 GLY A C 1
ATOM 1595 O O . GLY A 1 197 ? -45.415 8.247 63.832 1.00 79.12 197 GLY A O 1
ATOM 1596 N N . ARG A 1 198 ? -44.757 8.067 61.687 1.00 74.62 198 ARG A N 1
ATOM 1597 C CA . ARG A 1 198 ? -43.420 7.502 61.942 1.00 74.62 198 ARG A CA 1
ATOM 1598 C C . ARG A 1 198 ? -42.325 8.563 62.110 1.00 74.62 198 ARG A C 1
ATOM 1600 O O . ARG A 1 198 ? -41.164 8.204 62.283 1.00 74.62 198 ARG A O 1
ATOM 1607 N N . ALA A 1 199 ? -42.678 9.847 62.070 1.00 74.56 199 ALA A N 1
ATOM 1608 C CA . ALA A 1 199 ? -41.742 10.958 62.187 1.00 74.56 199 ALA A CA 1
ATOM 1609 C C . ALA A 1 199 ? -42.028 11.827 63.421 1.00 74.56 199 ALA A C 1
ATOM 1611 O O . ALA A 1 199 ? -43.172 12.195 63.681 1.00 74.56 199 ALA A O 1
ATOM 1612 N N . GLU A 1 200 ? -40.971 12.196 64.144 1.00 77.38 200 GLU A N 1
ATOM 1613 C CA . GLU A 1 200 ? -40.998 13.164 65.247 1.00 77.38 200 GLU A CA 1
ATOM 1614 C C . GLU A 1 200 ? -40.193 14.411 64.850 1.00 77.38 200 GLU A C 1
ATOM 1616 O O . GLU A 1 200 ? -39.152 14.295 64.200 1.00 77.38 200 GLU A O 1
ATOM 1621 N N . PHE A 1 201 ? -40.641 15.606 65.248 1.00 78.88 201 PHE A N 1
ATOM 1622 C CA . PHE A 1 201 ? -39.874 16.845 65.084 1.00 78.88 201 PHE A CA 1
ATOM 1623 C C . PHE A 1 201 ? -39.834 17.644 66.389 1.00 78.88 201 PHE A C 1
ATOM 1625 O O . PHE A 1 201 ? -40.765 17.603 67.192 1.00 78.88 201 PHE A O 1
ATOM 1632 N N . TYR A 1 202 ? -38.753 18.399 66.577 1.00 80.62 202 TYR A N 1
ATOM 1633 C CA . TYR A 1 202 ? -38.532 19.264 67.734 1.00 80.62 202 TYR A CA 1
ATOM 1634 C C . TYR A 1 202 ? -38.252 20.687 67.242 1.00 80.62 202 TYR A C 1
ATOM 1636 O O . TYR A 1 202 ? -37.630 20.871 66.196 1.00 80.62 202 TYR A O 1
ATOM 1644 N N . VAL A 1 203 ? -38.718 21.696 67.982 1.00 80.75 203 VAL A N 1
ATOM 1645 C CA . VAL A 1 203 ? -38.483 23.113 67.668 1.00 80.75 203 VAL A CA 1
ATOM 1646 C C . VAL A 1 203 ? -37.869 23.792 68.884 1.00 80.75 203 VAL A C 1
ATOM 1648 O O . VAL A 1 203 ? -38.394 23.684 69.991 1.00 80.75 203 VAL A O 1
ATOM 1651 N N . GLU A 1 204 ? -36.771 24.509 68.666 1.00 76.62 204 GLU A N 1
ATOM 1652 C CA . GLU A 1 204 ? -36.087 25.301 69.685 1.00 76.62 204 GLU A CA 1
ATOM 1653 C C . GLU A 1 204 ? -36.280 26.790 69.391 1.00 76.62 204 GLU A C 1
ATOM 1655 O O . GLU A 1 204 ? -36.172 27.224 68.243 1.00 76.62 204 GLU A O 1
ATOM 1660 N N . PHE A 1 205 ? -36.557 27.582 70.427 1.00 65.50 205 PHE A N 1
ATOM 1661 C CA . PHE A 1 205 ? -36.718 29.029 70.302 1.00 65.50 205 PHE A CA 1
ATOM 1662 C C . PHE A 1 205 ? -35.677 29.766 71.150 1.00 65.50 205 PHE A C 1
ATOM 1664 O O . PHE A 1 205 ? -35.443 29.373 72.299 1.00 65.50 205 PHE A O 1
ATOM 1671 N N . PRO A 1 206 ? -35.073 30.849 70.623 1.00 53.72 206 PRO A N 1
ATOM 1672 C CA . PRO A 1 206 ? -34.256 31.738 71.430 1.00 53.72 206 PRO A CA 1
ATOM 1673 C C . PRO A 1 206 ? -35.143 32.497 72.423 1.00 53.72 206 PRO A C 1
ATOM 1675 O O . PRO A 1 206 ? -36.277 32.859 72.109 1.00 53.72 206 PRO A O 1
ATOM 1678 N N . ARG A 1 207 ? -34.615 32.701 73.631 1.00 55.72 207 ARG A N 1
ATOM 1679 C CA . ARG A 1 207 ? -35.278 33.460 74.699 1.00 55.72 207 ARG A CA 1
ATOM 1680 C C . ARG A 1 207 ? -35.428 34.937 74.365 1.00 55.72 207 ARG A C 1
ATOM 1682 O O . ARG A 1 207 ? -34.445 35.511 73.848 1.00 55.72 207 ARG A O 1
#